Protein AF-0000000075352159 (afdb_homodimer)

Solvent-accessible surface area (backbone atoms only — not comparable to full-atom values): 17962 Å² total; per-residue (Å²): 133,64,81,69,49,33,34,35,37,66,22,60,40,92,61,41,54,64,82,78,53,58,60,31,45,45,27,33,43,96,34,29,36,33,34,31,33,61,70,73,69,39,39,33,40,31,26,63,88,80,27,49,69,45,76,55,82,77,82,84,52,80,68,45,69,73,71,72,48,63,75,58,63,42,43,23,33,36,56,22,76,90,74,71,32,43,34,37,39,40,34,32,64,89,80,25,43,26,35,39,32,32,62,81,77,64,45,74,43,80,54,70,56,64,57,86,62,84,54,92,51,63,39,71,32,65,34,17,28,35,35,81,51,21,30,36,28,24,32,43,39,80,64,92,43,53,53,35,44,40,25,36,32,54,80,81,58,44,75,44,70,50,60,51,42,84,96,143,53,90,71,52,36,32,37,38,66,22,60,41,94,61,40,56,66,89,79,54,58,62,31,46,44,27,32,44,95,35,28,36,32,33,30,33,61,70,74,69,40,40,32,40,32,25,62,88,81,25,49,69,46,74,53,81,75,82,85,51,79,68,44,70,74,69,73,50,62,77,58,62,43,41,24,32,35,55,23,76,89,75,71,30,44,34,38,40,40,33,33,64,88,80,25,42,25,34,40,32,32,62,79,78,64,45,75,44,78,54,69,54,63,58,86,61,84,53,90,51,63,39,72,34,66,34,17,29,34,34,80,52,20,32,36,29,24,32,41,40,78,62,82,46,54,55,37,42,39,25,35,31,55,79,79,60,44,75,44,71,50,60,55,45,82,96

Organism: Citrus sinensis (NCBI:txid2711)

Structure (mmCIF, N/CA/C/O backbone):
data_AF-0000000075352159-model_v1
#
loop_
_entity.id
_entity.type
_entity.pdbx_description
1 polymer 'F-box associated domain-containing protein'
#
loop_
_atom_site.group_PDB
_atom_site.id
_atom_site.type_symbol
_atom_site.label_atom_id
_atom_site.label_alt_id
_atom_site.label_comp_id
_atom_site.label_asym_id
_atom_site.label_entity_id
_atom_site.label_seq_id
_atom_site.pdbx_PDB_ins_code
_atom_site.Cartn_x
_atom_site.Cartn_y
_atom_site.Cartn_z
_atom_site.occupancy
_atom_site.B_iso_or_equiv
_atom_site.auth_seq_id
_atom_site.auth_comp_id
_atom_site.auth_asym_id
_atom_site.auth_atom_id
_atom_site.pdbx_PDB_model_num
ATOM 1 N N . MET A 1 1 ? 26.578 -10.711 -14.828 1 19.17 1 MET A N 1
ATOM 2 C CA . MET A 1 1 ? 27.281 -10.18 -13.664 1 19.17 1 MET A CA 1
ATOM 3 C C . MET A 1 1 ? 26.375 -9.266 -12.844 1 19.17 1 MET A C 1
ATOM 5 O O . MET A 1 1 ? 26.297 -9.383 -11.617 1 19.17 1 MET A O 1
ATOM 9 N N . ASP A 1 2 ? 25.969 -8.086 -13.414 1 23.84 2 ASP A N 1
ATOM 10 C CA . ASP A 1 2 ? 26.031 -6.719 -12.906 1 23.84 2 ASP A CA 1
ATOM 11 C C . ASP A 1 2 ? 24.688 -6.305 -12.281 1 23.84 2 ASP A C 1
ATOM 13 O O . ASP A 1 2 ? 24.484 -5.129 -11.969 1 23.84 2 ASP A O 1
ATOM 17 N N . SER A 1 3 ? 23.672 -6.852 -12.57 1 27.16 3 SER A N 1
ATOM 18 C CA . SER A 1 3 ? 22.312 -6.504 -12.188 1 27.16 3 SER A CA 1
ATOM 19 C C . SER A 1 3 ? 22.141 -6.477 -10.672 1 27.16 3 SER A C 1
ATOM 21 O O . SER A 1 3 ? 21.203 -5.891 -10.148 1 27.16 3 SER A O 1
ATOM 23 N N . LEU A 1 4 ? 22.984 -7.199 -9.961 1 29.89 4 LEU A N 1
ATOM 24 C CA . LEU A 1 4 ? 23.328 -7.375 -8.555 1 29.89 4 LEU A CA 1
ATOM 25 C C . LEU A 1 4 ? 23.938 -6.098 -7.98 1 29.89 4 LEU A C 1
ATOM 27 O O . LEU A 1 4 ? 23.859 -5.859 -6.773 1 29.89 4 LEU A O 1
ATOM 31 N N . ASP A 1 5 ? 24.5 -5.25 -8.844 1 30.62 5 ASP A N 1
ATOM 32 C CA . ASP A 1 5 ? 25.312 -4.098 -8.438 1 30.62 5 ASP A CA 1
ATOM 33 C C . ASP A 1 5 ? 24.422 -2.932 -8.016 1 30.62 5 ASP A C 1
ATOM 35 O O . ASP A 1 5 ? 24.734 -2.217 -7.062 1 30.62 5 ASP A O 1
ATOM 39 N N . ILE A 1 6 ? 23.312 -2.59 -8.75 1 31.62 6 ILE A N 1
ATOM 40 C CA . ILE A 1 6 ? 22.578 -1.352 -8.523 1 31.62 6 ILE A CA 1
ATOM 41 C C . ILE A 1 6 ? 21.703 -1.487 -7.277 1 31.62 6 ILE A C 1
ATOM 43 O O . ILE A 1 6 ? 21.422 -0.498 -6.598 1 31.62 6 ILE A O 1
ATOM 47 N N . ALA A 1 7 ? 20.906 -2.586 -6.93 1 37.44 7 ALA A N 1
ATOM 48 C CA . ALA A 1 7 ? 20.484 -2.803 -5.547 1 37.44 7 ALA A CA 1
ATOM 49 C C . ALA A 1 7 ? 21.578 -2.432 -4.566 1 37.44 7 ALA A C 1
ATOM 51 O O . ALA A 1 7 ? 21.312 -1.832 -3.52 1 37.44 7 ALA A O 1
ATOM 52 N N . ALA A 1 8 ? 22.703 -2.66 -5.004 1 35.41 8 ALA A N 1
ATOM 53 C CA . ALA A 1 8 ? 23.922 -2.307 -4.293 1 35.41 8 ALA A CA 1
ATOM 54 C C . ALA A 1 8 ? 24.078 -0.792 -4.18 1 35.41 8 ALA A C 1
ATOM 56 O O . ALA A 1 8 ? 24.484 -0.278 -3.133 1 35.41 8 ALA A O 1
ATOM 57 N N . GLN A 1 9 ? 23.891 -0.024 -5.262 1 37.47 9 GLN A N 1
ATOM 58 C CA . GLN A 1 9 ? 24.109 1.417 -5.273 1 37.47 9 GLN A CA 1
ATOM 59 C C . GLN A 1 9 ? 22.953 2.164 -4.633 1 37.47 9 GLN A C 1
ATOM 61 O O . GLN A 1 9 ? 23.141 3.193 -3.984 1 37.47 9 GLN A O 1
ATOM 66 N N . LEU A 1 10 ? 21.656 2.127 -5.145 1 39.53 10 LEU A N 1
ATOM 67 C CA . LEU A 1 10 ? 20.656 2.68 -4.238 1 39.53 10 LEU A CA 1
ATOM 68 C C . LEU A 1 10 ? 20.953 2.283 -2.797 1 39.53 10 LEU A C 1
ATOM 70 O O . LEU A 1 10 ? 20.719 3.064 -1.872 1 39.53 10 LEU A O 1
ATOM 74 N N . LEU A 1 11 ? 21.406 1.009 -2.58 1 36.84 11 LEU A N 1
ATOM 75 C CA . LEU A 1 11 ? 22.094 0.568 -1.365 1 36.84 11 LEU A CA 1
ATOM 76 C C . LEU A 1 11 ? 23.438 1.27 -1.207 1 36.84 11 LEU A C 1
ATOM 78 O O . LEU A 1 11 ? 23.891 1.495 -0.086 1 36.84 11 LEU A O 1
ATOM 82 N N . ASP A 1 12 ? 24.188 1.367 -2.178 1 37.69 12 ASP A N 1
ATOM 83 C CA . ASP A 1 12 ? 25.438 2.084 -1.947 1 37.69 12 ASP A CA 1
ATOM 84 C C . ASP A 1 12 ? 25.172 3.533 -1.543 1 37.69 12 ASP A C 1
ATOM 86 O O . ASP A 1 12 ? 26.094 4.234 -1.102 1 37.69 12 ASP A O 1
ATOM 90 N N . HIS A 1 13 ? 24.344 4.223 -2.178 1 38.25 13 HIS A N 1
ATOM 91 C CA . HIS A 1 13 ? 24.094 5.516 -1.549 1 38.25 13 HIS A CA 1
ATOM 92 C C . HIS A 1 13 ? 23.453 5.348 -0.174 1 38.25 13 HIS A C 1
ATOM 94 O O . HIS A 1 13 ? 22.875 4.301 0.12 1 38.25 13 HIS A O 1
ATOM 100 N N . PRO A 1 14 ? 23.125 6.598 0.675 1 33.06 14 PRO A N 1
ATOM 101 C CA . PRO A 1 14 ? 22.812 6.402 2.094 1 33.06 14 PRO A CA 1
ATOM 102 C C . PRO A 1 14 ? 21.766 5.305 2.322 1 33.06 14 PRO A C 1
ATOM 104 O O . PRO A 1 14 ? 21.219 5.195 3.42 1 33.06 14 PRO A O 1
ATOM 107 N N . LEU A 1 15 ? 21.172 4.871 1.396 1 37.31 15 LEU A N 1
ATOM 108 C CA . LEU A 1 15 ? 20.359 3.723 1.769 1 37.31 15 LEU A CA 1
ATOM 109 C C . LEU A 1 15 ? 21.219 2.562 2.242 1 37.31 15 LEU A C 1
ATOM 111 O O . LEU A 1 15 ? 20.719 1.465 2.488 1 37.31 15 LEU A O 1
ATOM 115 N N . ASP A 1 16 ? 22.469 2.311 1.735 1 36.62 16 ASP A N 1
ATOM 116 C CA . ASP A 1 16 ? 23.5 1.338 2.102 1 36.62 16 ASP A CA 1
ATOM 117 C C . ASP A 1 16 ? 23.5 1.078 3.605 1 36.62 16 ASP A C 1
ATOM 119 O O . ASP A 1 16 ? 24.453 0.524 4.145 1 36.62 16 ASP A O 1
ATOM 123 N N . SER A 1 17 ? 23.156 2.125 4.273 1 35.34 17 SER A N 1
ATOM 124 C CA . SER A 1 17 ? 23.625 1.783 5.613 1 35.34 17 SER A CA 1
ATOM 125 C C . SER A 1 17 ? 23.203 0.373 6.004 1 35.34 17 SER A C 1
ATOM 127 O O . SER A 1 17 ? 22.266 -0.181 5.43 1 35.34 17 SER A O 1
ATOM 129 N N . TYR A 1 18 ? 23.641 -0.203 7.094 1 36.69 18 TYR A N 1
ATOM 130 C CA . TYR A 1 18 ? 23.469 -1.47 7.797 1 36.69 18 TYR A CA 1
ATOM 131 C C . TYR A 1 18 ? 22.078 -2.039 7.562 1 36.69 18 TYR A C 1
ATOM 133 O O . TYR A 1 18 ? 21.109 -1.289 7.465 1 36.69 18 TYR A O 1
ATOM 141 N N . PRO A 1 19 ? 22 -3.385 6.938 1 46.53 19 PRO A N 1
ATOM 142 C CA . PRO A 1 19 ? 20.828 -4.266 6.82 1 46.53 19 PRO A CA 1
ATOM 143 C C . PRO A 1 19 ? 19.656 -3.793 7.664 1 46.53 19 PRO A C 1
ATOM 145 O O . PRO A 1 19 ? 18.531 -4.254 7.465 1 46.53 19 PRO A O 1
ATOM 148 N N . LYS A 1 20 ? 20.016 -2.869 8.547 1 45.66 20 LYS A N 1
ATOM 149 C CA . LYS A 1 20 ? 19.109 -2.641 9.672 1 45.66 20 LYS A CA 1
ATOM 150 C C . LYS A 1 20 ? 17.953 -1.748 9.273 1 45.66 20 LYS A C 1
ATOM 152 O O . LYS A 1 20 ? 16.984 -1.604 10.031 1 45.66 20 LYS A O 1
ATOM 157 N N . ASN A 1 21 ? 18.188 -0.997 8.078 1 54.62 21 ASN A N 1
ATOM 158 C CA . ASN A 1 21 ? 17.031 -0.125 7.992 1 54.62 21 ASN A CA 1
ATOM 159 C C . ASN A 1 21 ? 16.172 -0.451 6.773 1 54.62 21 ASN A C 1
ATOM 161 O O . ASN A 1 21 ? 16.484 -0.039 5.656 1 54.62 21 ASN A O 1
ATOM 165 N N . PRO A 1 22 ? 15.328 -1.199 6.758 1 62.28 22 PRO A N 1
ATOM 166 C CA . PRO A 1 22 ? 14.562 -1.794 5.664 1 62.28 22 PRO A CA 1
ATOM 167 C C . PRO A 1 22 ? 13.703 -0.77 4.918 1 62.28 22 PRO A C 1
ATOM 169 O O . PRO A 1 22 ? 13.188 0.168 5.527 1 62.28 22 PRO A O 1
ATOM 172 N N . ILE A 1 23 ? 13.875 -0.633 3.504 1 73.38 23 ILE A N 1
ATOM 173 C CA . ILE A 1 23 ? 13.023 0.145 2.613 1 73.38 23 ILE A CA 1
ATOM 174 C C . ILE A 1 23 ? 11.742 -0.634 2.316 1 73.38 23 ILE A C 1
ATOM 176 O O . ILE A 1 23 ? 11.773 -1.859 2.18 1 73.38 23 ILE A O 1
ATOM 180 N N . LYS A 1 24 ? 10.633 0.077 2.244 1 77.44 24 LYS A N 1
ATOM 181 C CA . LYS A 1 24 ? 9.359 -0.528 1.874 1 77.44 24 LYS A CA 1
ATOM 182 C C . LYS A 1 24 ? 8.609 0.335 0.86 1 77.44 24 LYS A C 1
ATOM 184 O O . LYS A 1 24 ? 8.844 1.543 0.777 1 77.44 24 LYS A O 1
ATOM 189 N N . VAL A 1 25 ? 7.914 -0.253 0.043 1 83.44 25 VAL A N 1
ATOM 190 C CA . VAL A 1 25 ? 6.988 0.48 -0.817 1 83.44 25 VAL A CA 1
ATOM 191 C C . VAL A 1 25 ? 5.793 0.961 -0 1 83.44 25 VAL A C 1
ATOM 193 O O . VAL A 1 25 ? 5.168 0.177 0.72 1 83.44 25 VAL A O 1
ATOM 196 N N . ILE A 1 26 ? 5.504 2.244 -0.134 1 86 26 ILE A N 1
ATOM 197 C CA . ILE A 1 26 ? 4.43 2.771 0.703 1 86 26 ILE A CA 1
ATOM 198 C C . ILE A 1 26 ? 3.277 3.244 -0.177 1 86 26 ILE A C 1
ATOM 200 O O . ILE A 1 26 ? 2.232 3.658 0.33 1 86 26 ILE A O 1
ATOM 204 N N . GLY A 1 27 ? 3.455 3.148 -1.479 1 87.38 27 GLY A N 1
ATOM 205 C CA . GLY A 1 27 ? 2.375 3.523 -2.379 1 87.38 27 GLY A CA 1
ATOM 206 C C . GLY A 1 27 ? 2.816 3.633 -3.826 1 87.38 27 GLY A C 1
ATOM 207 O O . GLY A 1 27 ? 4 3.48 -4.133 1 87.38 27 GLY A O 1
ATOM 208 N N . SER A 1 28 ? 1.829 3.781 -4.645 1 89.31 28 SER A N 1
ATOM 209 C CA . SER A 1 28 ? 2.051 4.004 -6.07 1 89.31 28 SER A CA 1
ATOM 210 C C . SER A 1 28 ? 0.925 4.828 -6.68 1 89.31 28 SER A C 1
ATOM 212 O O . SER A 1 28 ? -0.194 4.844 -6.164 1 89.31 28 SER A O 1
ATOM 214 N N . CYS A 1 29 ? 1.351 5.527 -7.703 1 91.06 29 CYS A N 1
ATOM 215 C CA . CYS A 1 29 ? 0.372 6.34 -8.422 1 91.06 29 CYS A CA 1
ATOM 216 C C . CYS A 1 29 ? 0.866 6.684 -9.82 1 91.06 29 CYS A C 1
ATOM 218 O O . CYS A 1 29 ? 1.955 7.238 -9.977 1 91.06 29 CYS A O 1
ATOM 220 N N . ASN A 1 30 ? 0.074 6.305 -10.812 1 88 30 ASN A N 1
ATOM 221 C CA . ASN A 1 30 ? 0.315 6.688 -12.195 1 88 30 ASN A CA 1
ATOM 222 C C . ASN A 1 30 ? 1.741 6.359 -12.633 1 88 30 ASN A C 1
ATOM 224 O O . ASN A 1 30 ? 2.426 7.203 -13.219 1 88 30 ASN A O 1
ATOM 228 N N . GLY A 1 31 ? 2.176 5.234 -12.258 1 86.75 31 GLY A N 1
ATOM 229 C CA . GLY A 1 31 ? 3.457 4.762 -12.758 1 86.75 31 GLY A CA 1
ATOM 230 C C . GLY A 1 31 ? 4.609 5.043 -11.812 1 86.75 31 GLY A C 1
ATOM 231 O O . GLY A 1 31 ? 5.727 4.566 -12.023 1 86.75 31 GLY A O 1
ATOM 232 N N . LEU A 1 32 ? 4.422 5.824 -10.805 1 90.75 32 LEU A N 1
ATOM 233 C CA . LEU A 1 32 ? 5.453 6.16 -9.828 1 90.75 32 LEU A CA 1
ATOM 234 C C . LEU A 1 32 ? 5.32 5.297 -8.578 1 90.75 32 LEU A C 1
ATOM 236 O O . LEU A 1 32 ? 4.207 5.004 -8.141 1 90.75 32 LEU A O 1
ATOM 240 N N . LEU A 1 33 ? 6.461 4.93 -8.055 1 90.19 33 LEU A N 1
ATOM 241 C CA . LEU A 1 33 ? 6.527 4.23 -6.777 1 90.19 33 LEU A CA 1
ATOM 242 C C . LEU A 1 33 ? 7.035 5.152 -5.676 1 90.19 33 LEU A C 1
ATOM 244 O O . LEU A 1 33 ? 7.969 5.93 -5.895 1 90.19 33 LEU A O 1
ATOM 248 N N . ALA A 1 34 ? 6.34 5.102 -4.633 1 92.06 34 ALA A N 1
ATOM 249 C CA . ALA A 1 34 ? 6.844 5.785 -3.443 1 92.06 34 ALA A CA 1
ATOM 250 C C . ALA A 1 34 ? 7.512 4.801 -2.486 1 92.06 34 ALA A C 1
ATOM 252 O O . ALA A 1 34 ? 6.887 3.832 -2.047 1 92.06 34 ALA A O 1
ATOM 253 N N . LEU A 1 35 ? 8.758 5.059 -2.109 1 86.38 35 LEU A N 1
ATOM 254 C CA . LEU A 1 35 ? 9.547 4.215 -1.217 1 86.38 35 LEU A CA 1
ATOM 255 C C . LEU A 1 35 ? 9.922 4.969 0.057 1 86.38 35 LEU A C 1
ATOM 257 O O . LEU A 1 35 ? 10.156 6.18 0.021 1 86.38 35 LEU A O 1
ATOM 261 N N . GLN A 1 36 ? 9.859 4.234 1.088 1 85 36 GLN A N 1
ATOM 262 C CA . GLN A 1 36 ? 10.234 4.852 2.357 1 85 36 GLN A CA 1
ATOM 263 C C . GLN A 1 36 ? 11.352 4.07 3.041 1 85 36 GLN A C 1
ATOM 265 O O . GLN A 1 36 ? 11.297 2.842 3.127 1 85 36 GLN A O 1
ATOM 270 N N . ARG A 1 37 ? 12.32 4.82 3.473 1 77.5 37 ARG A N 1
ATOM 271 C CA . ARG A 1 37 ? 13.273 4.285 4.434 1 77.5 37 ARG A CA 1
ATOM 272 C C . ARG A 1 37 ? 12.789 4.5 5.863 1 77.5 37 ARG A C 1
ATOM 274 O O . ARG A 1 37 ? 12.727 5.637 6.34 1 77.5 37 ARG A O 1
ATOM 281 N N . HIS A 1 38 ? 12.406 3.443 6.461 1 70.5 38 HIS A N 1
ATOM 282 C CA . HIS A 1 38 ? 11.617 3.457 7.684 1 70.5 38 HIS A CA 1
ATOM 283 C C . HIS A 1 38 ? 12.312 4.262 8.781 1 70.5 38 HIS A C 1
ATOM 285 O O . HIS A 1 38 ? 11.695 5.125 9.406 1 70.5 38 HIS A O 1
ATOM 291 N N . TRP A 1 39 ? 13.578 4.094 9.055 1 65.69 39 TRP A N 1
ATOM 292 C CA . TRP A 1 39 ? 14.219 4.664 10.234 1 65.69 39 TRP A CA 1
ATOM 293 C C . TRP A 1 39 ? 14.453 6.164 10.055 1 65.69 39 TRP A C 1
ATOM 295 O O . TRP A 1 39 ? 14.5 6.906 11.039 1 65.69 39 TRP A O 1
ATOM 305 N N . ARG A 1 40 ? 14.484 6.664 8.844 1 68.81 40 ARG A N 1
ATOM 306 C CA . ARG A 1 40 ? 14.773 8.078 8.625 1 68.81 40 ARG A CA 1
ATOM 307 C C . ARG A 1 40 ? 13.547 8.812 8.086 1 68.81 40 ARG A C 1
ATOM 309 O O . ARG A 1 40 ? 13.578 10.023 7.887 1 68.81 40 ARG A O 1
ATOM 316 N N . ASN A 1 41 ? 12.445 8.062 7.895 1 79.38 41 ASN A N 1
ATOM 317 C CA . ASN A 1 41 ? 11.25 8.617 7.27 1 79.38 41 ASN A CA 1
ATOM 318 C C . ASN A 1 41 ? 11.586 9.352 5.973 1 79.38 41 ASN A C 1
ATOM 320 O O . ASN A 1 41 ? 11.016 10.406 5.688 1 79.38 41 ASN A O 1
ATOM 324 N N . GLU A 1 42 ? 12.633 8.859 5.352 1 83.56 42 GLU A N 1
ATOM 325 C CA . GLU A 1 42 ? 12.969 9.352 4.02 1 83.56 42 GLU A CA 1
ATOM 326 C C . GLU A 1 42 ? 12.102 8.688 2.951 1 83.56 42 GLU A C 1
ATOM 328 O O . GLU A 1 42 ? 11.906 7.469 2.973 1 83.56 42 GLU A O 1
ATOM 333 N N . VAL A 1 43 ? 11.617 9.586 2.096 1 89.62 43 VAL A N 1
ATOM 334 C CA . VAL A 1 43 ? 10.742 9.055 1.05 1 89.62 43 VAL A CA 1
ATOM 335 C C . VAL A 1 43 ? 11.344 9.352 -0.322 1 89.62 43 VAL A C 1
ATOM 337 O O . VAL A 1 43 ? 11.836 10.461 -0.564 1 89.62 43 VAL A O 1
ATOM 340 N N . TYR A 1 44 ? 11.289 8.359 -1.187 1 88.56 44 TYR A N 1
ATOM 341 C CA . TYR A 1 44 ? 11.719 8.445 -2.576 1 88.56 44 TYR A CA 1
ATOM 342 C C . TYR A 1 44 ? 10.555 8.164 -3.525 1 88.56 44 TYR A C 1
ATOM 344 O O . TYR A 1 44 ? 9.742 7.273 -3.277 1 88.56 44 TYR A O 1
ATOM 352 N N . LEU A 1 45 ? 10.578 8.953 -4.551 1 91.12 45 LEU A N 1
ATOM 353 C CA . LEU A 1 45 ? 9.734 8.594 -5.684 1 91.12 45 LEU A CA 1
ATOM 354 C C . LEU A 1 45 ? 10.555 7.953 -6.797 1 91.12 45 LEU A C 1
ATOM 356 O O . LEU A 1 45 ? 11.664 8.406 -7.094 1 91.12 45 LEU A O 1
ATOM 360 N N . LEU A 1 46 ? 10.016 6.879 -7.281 1 87.44 46 LEU A N 1
ATOM 361 C CA . LEU A 1 46 ? 10.719 6.137 -8.32 1 87.44 46 LEU A CA 1
ATOM 362 C C . LEU A 1 46 ? 9.781 5.812 -9.484 1 87.44 46 LEU A C 1
ATOM 364 O O . LEU A 1 46 ? 8.664 5.352 -9.273 1 87.44 46 LEU A O 1
ATOM 368 N N . ASN A 1 47 ? 10.18 6.129 -10.602 1 85.75 47 ASN A N 1
ATOM 369 C CA . ASN A 1 47 ? 9.555 5.613 -11.812 1 85.75 47 ASN A CA 1
ATOM 370 C C . ASN A 1 47 ? 10.297 4.387 -12.344 1 85.75 47 ASN A C 1
ATOM 372 O O . ASN A 1 47 ? 11.359 4.516 -12.961 1 85.75 47 ASN A O 1
ATOM 376 N N . PRO A 1 48 ? 9.711 3.305 -12.133 1 80.88 48 PRO A N 1
ATOM 377 C CA . PRO A 1 48 ? 10.43 2.08 -12.492 1 80.88 48 PRO A CA 1
ATOM 378 C C . PRO A 1 48 ? 10.641 1.946 -14 1 80.88 48 PRO A C 1
ATOM 380 O O . PRO A 1 48 ? 11.594 1.287 -14.438 1 80.88 48 PRO A O 1
ATOM 383 N N . SER A 1 49 ? 9.773 2.543 -14.789 1 76.75 49 SER A N 1
ATOM 384 C CA . SER A 1 49 ? 9.883 2.447 -16.234 1 76.75 49 SER A CA 1
ATOM 385 C C . SER A 1 49 ? 11 3.342 -16.766 1 76.75 49 SER A C 1
ATOM 387 O O . SER A 1 49 ? 11.727 2.959 -17.688 1 76.75 49 SER A O 1
ATOM 389 N N . THR A 1 50 ? 11.211 4.562 -16.266 1 77.81 50 THR A N 1
ATOM 390 C CA . THR A 1 50 ? 12.211 5.516 -16.734 1 77.81 50 THR A CA 1
ATOM 391 C C . THR A 1 50 ? 13.445 5.484 -15.828 1 77.81 50 THR A C 1
ATOM 393 O O . THR A 1 50 ? 14.484 6.043 -16.188 1 77.81 50 THR A O 1
ATOM 396 N N . LYS A 1 51 ? 13.328 4.949 -14.727 1 76.75 51 LYS A N 1
ATOM 397 C CA . LYS A 1 51 ? 14.383 4.805 -13.734 1 76.75 51 LYS A CA 1
ATOM 398 C C . LYS A 1 51 ? 14.711 6.145 -13.078 1 76.75 51 LYS A C 1
ATOM 400 O O . LYS A 1 51 ? 15.75 6.293 -12.438 1 76.75 51 LYS A O 1
ATOM 405 N N . LYS A 1 52 ? 13.953 7.109 -13.297 1 83.12 52 LYS A N 1
ATOM 406 C CA . LYS A 1 52 ? 14.125 8.383 -12.602 1 83.12 52 LYS A CA 1
ATOM 407 C C . LYS A 1 52 ? 13.617 8.305 -11.164 1 83.12 52 LYS A C 1
ATOM 409 O O . LYS A 1 52 ? 12.641 7.609 -10.883 1 83.12 52 LYS A O 1
ATOM 414 N N . HIS A 1 53 ? 14.391 8.984 -10.305 1 84.56 53 HIS A N 1
ATOM 415 C CA . HIS A 1 53 ? 13.977 8.977 -8.906 1 84.56 53 HIS A CA 1
ATOM 416 C C . HIS A 1 53 ? 14.219 10.336 -8.25 1 84.56 53 HIS A C 1
ATOM 418 O O . HIS A 1 53 ? 14.969 11.156 -8.773 1 84.56 53 HIS A O 1
ATOM 424 N N . GLN A 1 54 ? 13.539 10.586 -7.258 1 88.88 54 GLN A N 1
ATOM 425 C CA . GLN A 1 54 ? 13.633 11.836 -6.516 1 88.88 54 GLN A CA 1
ATOM 426 C C . GLN A 1 54 ? 13.477 11.602 -5.016 1 88.88 54 GLN A C 1
ATOM 428 O O . GLN A 1 54 ? 12.539 10.93 -4.582 1 88.88 54 GLN A O 1
ATOM 433 N N . LEU A 1 55 ? 14.469 12.125 -4.301 1 89.88 55 LEU A N 1
ATOM 434 C CA . LEU A 1 55 ? 14.352 12.141 -2.848 1 89.88 55 LEU A CA 1
ATOM 435 C C . LEU A 1 55 ? 13.562 13.359 -2.381 1 89.88 55 LEU A C 1
ATOM 437 O O . LEU A 1 55 ? 13.82 14.484 -2.83 1 89.88 55 LEU A O 1
ATOM 441 N N . LEU A 1 56 ? 12.531 13.086 -1.585 1 93 56 LEU A N 1
ATOM 442 C CA . LEU A 1 56 ? 11.766 14.203 -1.051 1 93 56 LEU A CA 1
ATOM 443 C C . LEU A 1 56 ? 12.523 14.906 0.07 1 93 56 LEU A C 1
ATOM 445 O O . LEU A 1 56 ? 13.305 14.266 0.788 1 93 56 LEU A O 1
ATOM 449 N N . PRO A 1 57 ? 12.289 16.25 0.149 1 92.75 57 PRO A N 1
ATOM 450 C CA . PRO A 1 57 ? 12.883 16.922 1.301 1 92.75 57 PRO A CA 1
ATOM 451 C C . PRO A 1 57 ? 12.422 16.344 2.635 1 92.75 57 PRO A C 1
ATOM 453 O O . PRO A 1 57 ? 11.312 15.82 2.732 1 92.75 57 PRO A O 1
ATOM 456 N N . ASN A 1 58 ? 13.25 16.328 3.574 1 85.62 58 ASN A N 1
ATOM 457 C CA . ASN A 1 58 ? 12.883 15.805 4.887 1 85.62 58 ASN A CA 1
ATOM 458 C C . ASN A 1 58 ? 12.305 16.891 5.781 1 85.62 58 ASN A C 1
ATOM 460 O O . ASN A 1 58 ? 12.664 18.062 5.648 1 85.62 58 ASN A O 1
ATOM 464 N N . ILE A 1 59 ? 11.328 16.484 6.559 1 84 59 ILE A N 1
ATOM 465 C CA . ILE A 1 59 ? 10.828 17.359 7.605 1 84 59 ILE A CA 1
ATOM 466 C C . ILE A 1 59 ? 11.633 17.156 8.883 1 84 59 ILE A C 1
ATOM 468 O O . ILE A 1 59 ? 11.789 16.031 9.352 1 84 59 ILE A O 1
ATOM 472 N N . VAL A 1 60 ? 12.227 18.094 9.383 1 74.75 60 VAL A N 1
ATOM 473 C CA . VAL A 1 60 ? 13.016 18 10.609 1 74.75 60 VAL A CA 1
ATOM 474 C C . VAL A 1 60 ? 12.141 18.344 11.812 1 74.75 60 VAL A C 1
ATOM 476 O O . VAL A 1 60 ? 11.539 19.422 11.859 1 74.75 60 VAL A O 1
ATOM 479 N N . PHE A 1 61 ? 11.883 17.219 12.5 1 74.19 61 PHE A N 1
ATOM 480 C CA . PHE A 1 61 ? 11.172 17.469 13.742 1 74.19 61 PHE A CA 1
ATOM 481 C C . PHE A 1 61 ? 12.148 17.688 14.898 1 74.19 61 PHE A C 1
ATOM 483 O O . PHE A 1 61 ? 13.234 17.109 14.914 1 74.19 61 PHE A O 1
ATOM 490 N N . ASP A 1 62 ? 12.008 18.641 15.688 1 60.62 62 ASP A N 1
ATOM 491 C CA . ASP A 1 62 ? 12.859 18.906 16.844 1 60.62 62 ASP A CA 1
ATOM 492 C C . ASP A 1 62 ? 13.133 17.609 17.625 1 60.62 62 ASP A C 1
ATOM 494 O O . ASP A 1 62 ? 14.242 17.406 18.125 1 60.62 62 ASP A O 1
ATOM 498 N N . SER A 1 63 ? 12.117 16.828 17.906 1 54.09 63 SER A N 1
ATOM 499 C CA . SER A 1 63 ? 12.266 15.617 18.719 1 54.09 63 SER A CA 1
ATOM 500 C C . SER A 1 63 ? 13.07 14.547 17.984 1 54.09 63 SER A C 1
ATOM 502 O O . SER A 1 63 ? 13.672 13.68 18.609 1 54.09 63 SER A O 1
ATOM 504 N N . GLU A 1 64 ? 12.906 14.297 16.75 1 55.12 64 GLU A N 1
ATOM 505 C CA . GLU A 1 64 ? 13.617 13.266 16.016 1 55.12 64 GLU A CA 1
ATOM 506 C C . GLU A 1 64 ? 15.133 13.445 16.125 1 55.12 64 GLU A C 1
ATOM 508 O O . GLU A 1 64 ? 15.883 12.477 16.078 1 55.12 64 GLU A O 1
ATOM 513 N N . SER A 1 65 ? 15.602 14.664 16.297 1 50.75 65 SER A N 1
ATOM 514 C CA . SER A 1 65 ? 17.031 14.984 16.359 1 50.75 65 SER A CA 1
ATOM 515 C C . SER A 1 65 ? 17.688 14.344 17.578 1 50.75 65 SER A C 1
ATOM 517 O O . SER A 1 65 ? 18.812 13.859 17.484 1 50.75 65 SER A O 1
ATOM 519 N N . HIS A 1 66 ? 17 14.43 18.703 1 48.34 66 HIS A N 1
ATOM 520 C CA . HIS A 1 66 ? 17.828 14.18 19.875 1 48.34 66 HIS A CA 1
ATOM 521 C C . HIS A 1 66 ? 17.906 12.688 20.188 1 48.34 66 HIS A C 1
ATOM 523 O O . HIS A 1 66 ? 18.938 12.203 20.641 1 48.34 66 HIS A O 1
ATOM 529 N N . TYR A 1 67 ? 16.766 12 20.203 1 49.56 67 TYR A N 1
ATOM 530 C CA . TYR A 1 67 ? 16.844 10.68 20.828 1 49.56 67 TYR A CA 1
ATOM 531 C C . TYR A 1 67 ? 16.734 9.586 19.766 1 49.56 67 TYR A C 1
ATOM 533 O O . TYR A 1 67 ? 16.703 8.398 20.094 1 49.56 67 TYR A O 1
ATOM 541 N N . ASN A 1 68 ? 16.953 9.781 18.5 1 53.78 68 ASN A N 1
ATOM 542 C CA . ASN A 1 68 ? 17 8.758 17.469 1 53.78 68 ASN A CA 1
ATOM 543 C C . ASN A 1 68 ? 15.695 7.969 17.391 1 53.78 68 ASN A C 1
ATOM 545 O O . ASN A 1 68 ? 15.703 6.762 17.141 1 53.78 68 ASN A O 1
ATOM 549 N N . ILE A 1 69 ? 14.609 8.383 18.109 1 58.09 69 ILE A N 1
ATOM 550 C CA . ILE A 1 69 ? 13.383 7.598 18 1 58.09 69 ILE A CA 1
ATOM 551 C C . ILE A 1 69 ? 12.617 7.996 16.75 1 58.09 69 ILE A C 1
ATOM 553 O O . ILE A 1 69 ? 12.312 9.172 16.547 1 58.09 69 ILE A O 1
ATOM 557 N N . PRO A 1 70 ? 12.445 7.047 15.961 1 63.75 70 PRO A N 1
ATOM 558 C CA . PRO A 1 70 ? 11.719 7.379 14.734 1 63.75 70 PRO A CA 1
ATOM 559 C C . PRO A 1 70 ? 10.289 7.84 15 1 63.75 70 PRO A C 1
ATOM 561 O O . PRO A 1 70 ? 9.617 7.297 15.883 1 63.75 70 PRO A O 1
ATOM 564 N N . VAL A 1 71 ? 9.938 9 14.5 1 74.5 71 VAL A N 1
ATOM 565 C CA . VAL A 1 71 ? 8.57 9.5 14.539 1 74.5 71 VAL A CA 1
ATOM 566 C C . VAL A 1 71 ? 7.66 8.594 13.711 1 74.5 71 VAL A C 1
ATOM 568 O O . VAL A 1 71 ? 7.895 8.391 12.523 1 74.5 71 VAL A O 1
ATOM 571 N N . ILE A 1 72 ? 6.699 8.016 14.391 1 80.81 72 ILE A N 1
ATOM 572 C CA . ILE A 1 72 ? 5.75 7.156 13.695 1 80.81 72 ILE A CA 1
ATOM 573 C C . ILE A 1 72 ? 4.867 8 12.781 1 80.81 72 ILE A C 1
ATOM 575 O O . ILE A 1 72 ? 4.168 8.906 13.25 1 80.81 72 ILE A O 1
ATOM 579 N N . SER A 1 73 ? 5.004 7.734 11.523 1 87.94 73 SER A N 1
ATOM 580 C CA . SER A 1 73 ? 4.234 8.469 10.523 1 87.94 73 SER A CA 1
ATOM 581 C C . SER A 1 73 ? 3.543 7.523 9.555 1 87.94 73 SER A C 1
ATOM 583 O O . SER A 1 73 ? 4.031 6.422 9.297 1 87.94 73 SER A O 1
ATOM 585 N N . GLN A 1 74 ? 2.389 7.949 9.148 1 90.06 74 GLN A N 1
ATOM 586 C CA . GLN A 1 74 ? 1.705 7.297 8.039 1 90.06 74 GLN A CA 1
ATOM 587 C C . GLN A 1 74 ? 1.798 8.141 6.766 1 90.06 74 GLN A C 1
ATOM 589 O O . GLN A 1 74 ? 1.701 9.367 6.816 1 90.06 74 GLN A O 1
ATOM 594 N N . PHE A 1 75 ? 1.995 7.41 5.68 1 93.25 75 PHE A N 1
ATOM 595 C CA . PHE A 1 75 ? 2.16 8.102 4.41 1 93.25 75 PHE A CA 1
ATOM 596 C C . PHE A 1 75 ? 1.08 7.684 3.42 1 93.25 75 PHE A C 1
ATOM 598 O O . PHE A 1 75 ? 0.525 6.586 3.527 1 93.25 75 PHE A O 1
ATOM 605 N N . GLY A 1 76 ? 0.802 8.547 2.531 1 95 76 GLY A N 1
ATOM 606 C CA . GLY A 1 76 ? -0.004 8.281 1.35 1 95 76 GLY A CA 1
ATOM 607 C C . GLY A 1 76 ? 0.447 9.062 0.131 1 95 76 GLY A C 1
ATOM 608 O O . GLY A 1 76 ? 0.83 10.234 0.242 1 95 76 GLY A O 1
ATOM 609 N N . PHE A 1 77 ? 0.463 8.453 -0.96 1 96.19 77 PHE A N 1
ATOM 610 C CA . PHE A 1 77 ? 0.922 9.031 -2.217 1 96.19 77 PHE A CA 1
ATOM 611 C C . PHE A 1 77 ? -0.184 9 -3.264 1 96.19 77 PHE A C 1
ATOM 613 O O . PHE A 1 77 ? -0.854 7.977 -3.438 1 96.19 77 PHE A O 1
ATOM 620 N N . GLY A 1 78 ? -0.419 10.172 -3.838 1 96.44 78 GLY A N 1
ATOM 621 C CA . GLY A 1 78 ? -1.478 10.234 -4.832 1 96.44 78 GLY A CA 1
ATOM 622 C C . GLY A 1 78 ? -1.326 11.398 -5.793 1 96.44 78 GLY A C 1
ATOM 623 O O . GLY A 1 78 ? -0.273 12.039 -5.836 1 96.44 78 GLY A O 1
ATOM 624 N N . TYR A 1 79 ? -2.309 11.523 -6.594 1 96.62 79 TYR A N 1
ATOM 625 C CA . TYR A 1 79 ? -2.309 12.516 -7.664 1 96.62 79 TYR A CA 1
ATOM 626 C C . TYR A 1 79 ? -3.514 13.445 -7.551 1 96.62 79 TYR A C 1
ATOM 628 O O . TYR A 1 79 ? -4.652 12.977 -7.445 1 96.62 79 TYR A O 1
ATOM 636 N N . ASP A 1 80 ? -3.207 14.695 -7.48 1 97.06 80 ASP A N 1
ATOM 637 C CA . ASP A 1 80 ? -4.242 15.727 -7.504 1 97.06 80 ASP A CA 1
ATOM 638 C C . ASP A 1 80 ? -4.492 16.219 -8.93 1 97.06 80 ASP A C 1
ATOM 640 O O . ASP A 1 80 ? -3.744 17.062 -9.438 1 97.06 80 ASP A O 1
ATOM 644 N N . ALA A 1 81 ? -5.582 15.773 -9.484 1 94.69 81 ALA A N 1
ATOM 645 C CA . ALA A 1 81 ? -5.895 16.094 -10.883 1 94.69 81 ALA A CA 1
ATOM 646 C C . ALA A 1 81 ? -6.227 17.562 -11.047 1 94.69 81 ALA A C 1
ATOM 648 O O . ALA A 1 81 ? -6.016 18.141 -12.125 1 94.69 81 ALA A O 1
ATOM 649 N N . SER A 1 82 ? -6.727 18.156 -10 1 95.75 82 SER A N 1
ATOM 650 C CA . SER A 1 82 ? -7.129 19.562 -10.102 1 95.75 82 SER A CA 1
ATOM 651 C C . SER A 1 82 ? -5.926 20.469 -10.32 1 95.75 82 SER A C 1
ATOM 653 O O . SER A 1 82 ? -6.031 21.5 -10.992 1 95.75 82 SER A O 1
ATOM 655 N N . THR A 1 83 ? -4.809 20.172 -9.836 1 95.56 83 THR A N 1
ATOM 656 C CA . THR A 1 83 ? -3.611 20.984 -9.984 1 95.56 83 THR A CA 1
ATOM 657 C C . THR A 1 83 ? -2.561 20.266 -10.82 1 95.56 83 THR A C 1
ATOM 659 O O . THR A 1 83 ? -1.465 20.781 -11.031 1 95.56 83 THR A O 1
ATOM 662 N N . ASP A 1 84 ? -2.93 19.047 -11.273 1 96.31 84 ASP A N 1
ATOM 663 C CA . ASP A 1 84 ? -1.978 18.219 -12.008 1 96.31 84 ASP A CA 1
ATOM 664 C C . ASP A 1 84 ? -0.677 18.047 -11.227 1 96.31 84 ASP A C 1
ATOM 666 O O . ASP A 1 84 ? 0.409 18.281 -11.758 1 96.31 84 ASP A O 1
ATOM 670 N N . ASP A 1 85 ? -0.774 17.625 -10.039 1 97.44 85 ASP A N 1
ATOM 671 C CA . ASP A 1 85 ? 0.35 17.516 -9.109 1 97.44 85 ASP A CA 1
ATOM 672 C C . ASP A 1 85 ? 0.314 16.203 -8.352 1 97.44 85 ASP A C 1
ATOM 674 O O . ASP A 1 85 ? -0.76 15.711 -7.992 1 97.44 85 ASP A O 1
ATOM 678 N N . TYR A 1 86 ? 1.496 15.633 -8.234 1 97.12 86 TYR A N 1
ATOM 679 C CA . TYR A 1 86 ? 1.619 14.516 -7.305 1 97.12 86 TYR A CA 1
ATOM 680 C C . TYR A 1 86 ? 1.839 15.008 -5.879 1 97.12 86 TYR A C 1
ATOM 682 O O . TYR A 1 86 ? 2.637 15.914 -5.648 1 97.12 86 TYR A O 1
ATOM 690 N N . LYS A 1 87 ? 1.112 14.352 -5.004 1 97.5 87 LYS A N 1
ATOM 691 C CA . LYS A 1 87 ? 1.183 14.797 -3.615 1 97.5 87 LYS A CA 1
ATOM 692 C C . LYS A 1 87 ? 1.438 13.625 -2.676 1 97.5 87 LYS A C 1
ATOM 694 O O . LYS A 1 87 ? 0.976 12.508 -2.926 1 97.5 87 LYS A O 1
ATOM 699 N N . MET A 1 88 ? 2.223 13.867 -1.713 1 96.88 88 MET A N 1
ATOM 700 C CA . MET A 1 88 ? 2.447 12.953 -0.597 1 96.88 88 MET A CA 1
ATOM 701 C C . MET A 1 88 ? 1.904 13.539 0.703 1 96.88 88 MET A C 1
ATOM 703 O O . MET A 1 88 ? 2.115 14.719 0.993 1 96.88 88 MET A O 1
ATOM 707 N N . VAL A 1 89 ? 1.131 12.703 1.418 1 96.62 89 VAL A N 1
ATOM 708 C CA . VAL A 1 89 ? 0.619 13.117 2.721 1 96.62 89 VAL A CA 1
ATOM 709 C C . VAL A 1 89 ? 1.368 12.375 3.826 1 96.62 89 VAL A C 1
ATOM 711 O O . VAL A 1 89 ? 1.571 11.156 3.742 1 96.62 89 VAL A O 1
ATOM 714 N N . ARG A 1 90 ? 1.845 13.07 4.766 1 94.38 90 ARG A N 1
ATOM 715 C CA . ARG A 1 90 ? 2.48 12.523 5.961 1 94.38 90 ARG A CA 1
ATOM 716 C C . ARG A 1 90 ? 1.7 12.898 7.219 1 94.38 90 ARG A C 1
ATOM 718 O O . ARG A 1 90 ? 1.448 14.078 7.469 1 94.38 90 ARG A O 1
ATOM 725 N N . ILE A 1 91 ? 1.297 11.852 7.91 1 92.5 91 ILE A N 1
ATOM 726 C CA . ILE A 1 91 ? 0.58 12.055 9.164 1 92.5 91 ILE A CA 1
ATOM 727 C C . ILE A 1 91 ? 1.461 11.625 10.336 1 92.5 91 ILE A C 1
ATOM 729 O O . ILE A 1 91 ? 1.803 10.453 10.469 1 92.5 91 ILE A O 1
ATOM 733 N N . VAL A 1 92 ? 1.8 12.539 11.172 1 88.56 92 VAL A N 1
ATOM 734 C CA . VAL A 1 92 ? 2.537 12.219 12.391 1 88.56 92 VAL A CA 1
ATOM 735 C C . VAL A 1 92 ? 1.569 11.734 13.461 1 88.56 92 VAL A C 1
ATOM 737 O O . VAL A 1 92 ? 0.762 12.508 13.977 1 88.56 92 VAL A O 1
ATOM 740 N N . MET A 1 93 ? 1.718 10.516 13.852 1 85.5 93 MET A N 1
ATOM 741 C CA . MET A 1 93 ? 0.677 9.867 14.633 1 85.5 93 MET A CA 1
ATOM 742 C C . MET A 1 93 ? 0.69 10.367 16.078 1 85.5 93 MET A C 1
ATOM 744 O O . MET A 1 93 ? -0.356 10.438 16.719 1 85.5 93 MET A O 1
ATOM 748 N N . SER A 1 94 ? 1.818 10.625 16.578 1 82.12 94 SER A N 1
ATOM 749 C CA . SER A 1 94 ? 1.911 11.062 17.969 1 82.12 94 SER A CA 1
ATOM 750 C C . SER A 1 94 ? 1.309 12.453 18.156 1 82.12 94 SER A C 1
ATOM 752 O O . SER A 1 94 ? 0.63 12.711 19.156 1 82.12 94 SER A O 1
ATOM 754 N N . THR A 1 95 ? 1.466 13.359 17.266 1 83.25 95 THR A N 1
ATOM 755 C CA . THR A 1 95 ? 1.018 14.742 17.391 1 83.25 95 THR A CA 1
ATOM 756 C C . THR A 1 95 ? -0.177 15.008 16.469 1 83.25 95 THR A C 1
ATOM 758 O O . THR A 1 95 ? -0.804 16.062 16.562 1 83.25 95 THR A O 1
ATOM 761 N N . LYS A 1 96 ? -0.456 14.148 15.523 1 87.19 96 LYS A N 1
ATOM 762 C CA . LYS A 1 96 ? -1.571 14.227 14.586 1 87.19 96 LYS A CA 1
ATOM 763 C C . LYS A 1 96 ? -1.342 15.32 13.547 1 87.19 96 LYS A C 1
ATOM 765 O O . LYS A 1 96 ? -2.281 15.75 12.875 1 87.19 96 LYS A O 1
ATOM 770 N N . GLN A 1 97 ? -0.153 15.805 13.523 1 90.81 97 GLN A N 1
ATOM 771 C CA . GLN A 1 97 ? 0.19 16.797 12.5 1 90.81 97 GLN A CA 1
ATOM 772 C C . GLN A 1 97 ? 0.159 16.172 11.109 1 90.81 97 GLN A C 1
ATOM 774 O O . GLN A 1 97 ? 0.567 15.023 10.922 1 90.81 97 GLN A O 1
ATOM 779 N N . VAL A 1 98 ? -0.292 16.969 10.18 1 94.31 98 VAL A N 1
ATOM 780 C CA . VAL A 1 98 ? -0.401 16.5 8.805 1 94.31 98 VAL A CA 1
ATOM 781 C C . VAL A 1 98 ? 0.396 17.422 7.875 1 94.31 98 VAL A C 1
ATOM 783 O O . VAL A 1 98 ? 0.29 18.641 7.957 1 94.31 98 VAL A O 1
ATOM 786 N N . PHE A 1 99 ? 1.188 16.844 7.066 1 96.31 99 PHE A N 1
ATOM 787 C CA . PHE A 1 99 ? 1.979 17.562 6.066 1 96.31 99 PHE A CA 1
ATOM 788 C C . PHE A 1 99 ? 1.67 17.031 4.668 1 96.31 99 PHE A C 1
ATOM 790 O O . PHE A 1 99 ? 1.48 15.836 4.473 1 96.31 99 PHE A O 1
ATOM 797 N N . VAL A 1 100 ? 1.638 17.969 3.756 1 97.69 100 VAL A N 1
ATOM 798 C CA . VAL A 1 100 ? 1.428 17.609 2.359 1 97.69 100 VAL A CA 1
ATOM 799 C C . VAL A 1 100 ? 2.623 18.062 1.522 1 97.69 100 VAL A C 1
ATOM 801 O O . VAL A 1 100 ? 3.012 19.219 1.565 1 97.69 100 VAL A O 1
ATOM 804 N N . TYR A 1 101 ? 3.227 17.172 0.88 1 97.56 101 TYR A N 1
ATOM 805 C CA . TYR A 1 101 ? 4.281 17.453 -0.089 1 97.56 101 TYR A CA 1
ATOM 806 C C . TYR A 1 101 ? 3.707 17.594 -1.493 1 97.56 101 TYR A C 1
ATOM 808 O O . TYR A 1 101 ? 2.836 16.828 -1.899 1 97.56 101 TYR A O 1
ATOM 816 N N . SER A 1 102 ? 4.176 18.547 -2.203 1 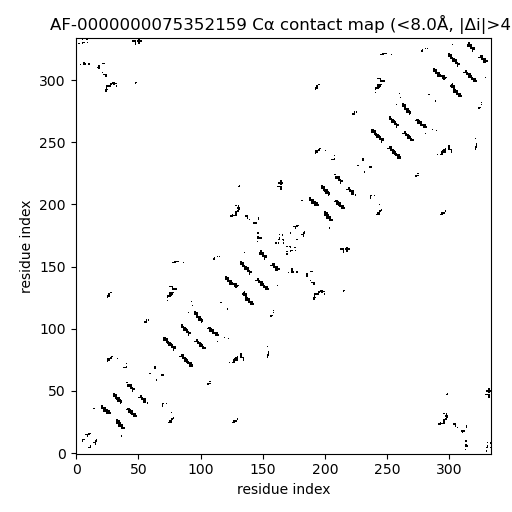97.56 102 SER A N 1
ATOM 817 C CA . SER A 1 102 ? 3.871 18.75 -3.617 1 97.56 102 SER A CA 1
ATOM 818 C C . SER A 1 102 ? 5.098 18.5 -4.488 1 97.56 102 SER A C 1
ATOM 820 O O . SER A 1 102 ? 6.152 19.094 -4.266 1 97.56 102 SER A O 1
ATOM 822 N N . LEU A 1 103 ? 4.898 17.594 -5.406 1 96.31 103 LEU A N 1
ATOM 823 C CA . LEU A 1 103 ? 6 17.344 -6.332 1 96.31 103 LEU A CA 1
ATOM 824 C C . LEU A 1 103 ? 6.293 18.594 -7.164 1 96.31 103 LEU A C 1
ATOM 826 O O . LEU A 1 103 ? 7.449 18.844 -7.516 1 96.31 103 LEU A O 1
ATOM 830 N N . GLU A 1 104 ? 5.324 19.359 -7.473 1 96 104 GLU A N 1
ATOM 831 C CA . GLU A 1 104 ? 5.465 20.562 -8.281 1 96 104 GLU A CA 1
ATOM 832 C C . GLU A 1 104 ? 6.348 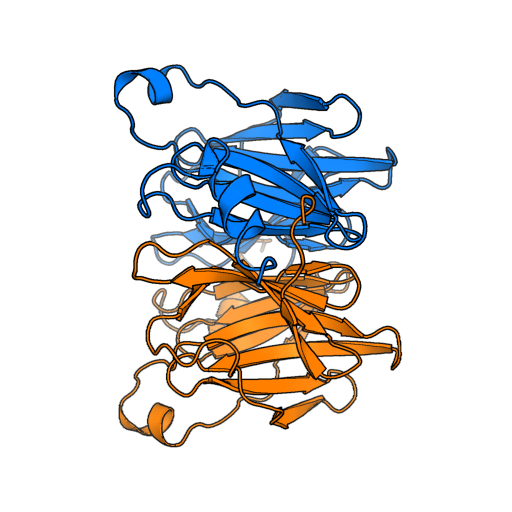21.594 -7.586 1 96 104 GLU A C 1
ATOM 834 O O . GLU A 1 104 ? 7.258 22.156 -8.203 1 96 104 GLU A O 1
ATOM 839 N N . THR A 1 105 ? 6.117 21.875 -6.391 1 96.19 105 THR A N 1
ATOM 840 C CA . THR A 1 105 ? 6.867 22.891 -5.66 1 96.19 105 THR A CA 1
ATOM 841 C C . THR A 1 105 ? 8.047 22.266 -4.918 1 96.19 105 THR A C 1
ATOM 843 O O . THR A 1 105 ? 8.93 22.969 -4.43 1 96.19 105 THR A O 1
ATOM 846 N N . ASN A 1 106 ? 8.109 20.953 -4.867 1 96.44 106 ASN A N 1
ATOM 847 C CA . ASN A 1 106 ? 9.125 20.188 -4.148 1 96.44 106 ASN A CA 1
ATOM 848 C C . ASN A 1 106 ? 9.258 20.672 -2.703 1 96.44 106 ASN A C 1
ATOM 850 O O . ASN A 1 106 ? 10.367 20.938 -2.236 1 96.44 106 ASN A O 1
ATOM 854 N N . SER A 1 107 ? 8.164 20.719 -2.021 1 96.62 107 SER A N 1
ATOM 855 C CA . SER A 1 107 ? 8.164 21.203 -0.643 1 96.62 107 SER A CA 1
ATOM 856 C C . SER A 1 107 ? 6.977 20.656 0.138 1 96.62 107 SER A C 1
ATOM 858 O O . SER A 1 107 ? 5.973 20.25 -0.452 1 96.62 107 SER A O 1
ATOM 860 N N . TRP A 1 108 ? 7.211 20.672 1.426 1 96.56 108 TRP A N 1
ATOM 861 C CA . TRP A 1 108 ? 6.156 20.266 2.35 1 96.56 108 TRP A CA 1
ATOM 862 C C . TRP A 1 108 ? 5.422 21.484 2.902 1 96.56 108 TRP A C 1
ATOM 864 O O . TRP A 1 108 ? 6.031 22.531 3.154 1 96.56 108 TRP A O 1
ATOM 874 N N . LYS A 1 109 ? 4.199 21.375 3.109 1 96.56 109 LYS A N 1
ATOM 875 C CA . LYS A 1 109 ? 3.404 22.359 3.834 1 96.56 109 LYS A CA 1
ATOM 876 C C . LYS A 1 109 ? 2.527 21.688 4.887 1 96.56 109 LYS A C 1
ATOM 878 O O . LYS A 1 109 ? 1.997 20.594 4.664 1 96.56 109 LYS A O 1
ATOM 883 N N . ARG A 1 110 ? 2.375 22.312 5.988 1 95.38 110 ARG A N 1
ATOM 884 C CA . ARG A 1 110 ? 1.494 21.812 7.039 1 95.38 110 ARG A CA 1
ATOM 885 C C . ARG A 1 110 ? 0.041 22.172 6.754 1 95.38 110 ARG A C 1
ATOM 887 O O . ARG A 1 110 ? -0.25 23.281 6.297 1 95.38 110 ARG A O 1
ATOM 894 N N . VAL A 1 111 ? -0.804 21.219 6.984 1 95.88 111 VAL A N 1
ATOM 895 C CA . VAL A 1 111 ? -2.234 21.469 6.82 1 95.88 111 VAL A CA 1
ATOM 896 C C . VAL A 1 111 ? -2.965 21.125 8.117 1 95.88 111 VAL A C 1
ATOM 898 O O . VAL A 1 111 ? -2.34 21 9.172 1 95.88 111 VAL A O 1
ATOM 901 N N . GLN A 1 112 ? -4.293 21.062 8.078 1 90.25 112 GLN A N 1
ATOM 902 C CA . GLN A 1 112 ? -5.078 20.781 9.273 1 90.25 112 GLN A CA 1
ATOM 903 C C . GLN A 1 112 ? -4.699 19.438 9.875 1 90.25 112 GLN A C 1
ATOM 905 O O . GLN A 1 112 ? -4.48 18.469 9.148 1 90.25 112 GLN A O 1
ATOM 910 N N . ASP A 1 113 ? -4.688 19.406 11.195 1 89.44 113 ASP A N 1
ATOM 911 C CA . ASP A 1 113 ? -4.324 18.188 11.906 1 89.44 113 ASP A CA 1
ATOM 912 C C . ASP A 1 113 ? -5.375 17.109 11.695 1 89.44 113 ASP A C 1
ATOM 914 O O . ASP A 1 113 ? -6.516 17.391 11.336 1 89.44 113 ASP A O 1
ATOM 918 N N . PHE A 1 114 ? -4.871 15.914 11.797 1 86 114 PHE A N 1
ATOM 919 C CA . PHE A 1 114 ? -5.738 14.742 11.758 1 86 114 PHE A CA 1
ATOM 920 C C . PHE A 1 114 ? -6.613 14.672 13.008 1 86 114 PHE A C 1
ATOM 922 O O . PHE A 1 114 ? -6.141 14.289 14.078 1 86 114 PHE A O 1
ATOM 929 N N . SER A 1 115 ? -7.637 15.461 13.086 1 70.5 115 SER A N 1
ATOM 930 C CA . SER A 1 115 ? -8.43 15.648 14.297 1 70.5 115 SER A CA 1
ATOM 931 C C . SER A 1 115 ? -9.617 14.695 14.328 1 70.5 115 SER A C 1
ATOM 933 O O . SER A 1 115 ? -10.438 14.75 15.25 1 70.5 115 SER A O 1
ATOM 935 N N . HIS A 1 116 ? -9.789 14.016 13.359 1 56.5 116 HIS A N 1
ATOM 936 C CA . HIS A 1 116 ? -11.094 13.367 13.422 1 56.5 116 HIS A CA 1
ATOM 937 C C . HIS A 1 116 ? -11.32 12.703 14.781 1 56.5 116 HIS A C 1
ATOM 939 O O . HIS A 1 116 ? -12.445 12.633 15.266 1 56.5 116 HIS A O 1
ATOM 945 N N . HIS A 1 117 ? -10.445 11.867 15.266 1 53.41 117 HIS A N 1
ATOM 946 C CA . HIS A 1 117 ? -10.82 11.234 16.516 1 53.41 117 HIS A CA 1
ATOM 947 C C . HIS A 1 117 ? -9.828 11.562 17.625 1 53.41 117 HIS A C 1
ATOM 949 O O . HIS A 1 117 ? -8.617 11.609 17.391 1 53.41 117 HIS A O 1
ATOM 955 N N . SER A 1 118 ? -10.258 12.492 18.391 1 49.53 118 SER A N 1
ATOM 956 C CA . SER A 1 118 ? -9.586 12.969 19.594 1 49.53 118 SER A CA 1
ATOM 957 C C . SER A 1 118 ? -8.852 11.828 20.297 1 49.53 118 SER A C 1
ATOM 959 O O . SER A 1 118 ? -8.109 12.062 21.25 1 49.53 118 SER A O 1
ATOM 961 N N . SER A 1 119 ? -9.195 10.648 19.922 1 53.19 119 SER A N 1
ATOM 962 C CA . SER A 1 119 ? -8.672 9.633 20.828 1 53.19 119 SER A CA 1
ATOM 963 C C . SER A 1 119 ? -7.238 9.258 20.484 1 53.19 119 SER A C 1
ATOM 965 O O . SER A 1 119 ? -6.918 9.047 19.312 1 53.19 119 SER A O 1
ATOM 967 N N . SER A 1 120 ? -6.355 9.477 21.359 1 55.69 120 SER A N 1
ATOM 968 C CA . SER A 1 120 ? -4.941 9.117 21.375 1 55.69 120 SER A CA 1
ATOM 969 C C . SER A 1 120 ? -4.734 7.676 20.906 1 55.69 120 SER A C 1
ATOM 971 O O . SER A 1 120 ? -3.611 7.273 20.594 1 55.69 120 SER A O 1
ATOM 973 N N . THR A 1 121 ? -5.887 6.969 20.625 1 62.66 121 THR A N 1
ATOM 974 C CA . THR A 1 121 ? -5.699 5.535 20.438 1 62.66 121 THR A CA 1
ATOM 975 C C . THR A 1 121 ? -5.969 5.137 19 1 62.66 121 THR A C 1
ATOM 977 O O . THR A 1 121 ? -6.039 3.947 18.672 1 62.66 121 THR A O 1
ATOM 980 N N . ILE A 1 122 ? -6.023 6.184 18.125 1 68.94 122 ILE A N 1
ATOM 981 C CA . ILE A 1 122 ? -6.301 5.828 16.734 1 68.94 122 ILE A CA 1
ATOM 982 C C . ILE A 1 122 ? -5 5.469 16.031 1 68.94 122 ILE A C 1
ATOM 984 O O . ILE A 1 122 ? -3.988 6.152 16.188 1 68.94 122 ILE A O 1
ATOM 988 N N . ARG A 1 123 ? -5.141 4.391 15.422 1 73.5 123 ARG A N 1
ATOM 989 C CA . ARG A 1 123 ? -4.023 3.975 14.578 1 73.5 123 ARG A CA 1
ATOM 990 C C . ARG A 1 123 ? -4.473 3.775 13.133 1 73.5 123 ARG A C 1
ATOM 992 O O . ARG A 1 123 ? -5.602 3.354 12.883 1 73.5 123 ARG A O 1
ATOM 999 N N . LEU A 1 124 ? -3.691 4.332 12.211 1 79.56 124 LEU A N 1
ATOM 1000 C CA . LEU A 1 124 ? -3.885 4.055 10.789 1 79.56 124 LEU A CA 1
ATOM 1001 C C . LEU A 1 124 ? -3.061 2.846 10.352 1 79.56 124 LEU A C 1
ATOM 1003 O O . LEU A 1 124 ? -1.893 2.721 10.727 1 79.56 124 LEU A O 1
ATOM 1007 N N . ARG A 1 125 ? -3.732 2.039 9.695 1 72.62 125 ARG A N 1
ATOM 1008 C CA . ARG A 1 125 ? -3.047 0.827 9.258 1 72.62 125 ARG A CA 1
ATOM 1009 C C . ARG A 1 125 ? -2.621 0.935 7.797 1 72.62 125 ARG A C 1
ATOM 1011 O O . ARG A 1 125 ? -3.42 1.321 6.941 1 72.62 125 ARG A O 1
ATOM 1018 N N . GLY A 1 126 ? -1.256 0.604 7.648 1 72.38 126 GLY A N 1
ATOM 1019 C CA . GLY A 1 126 ? -0.742 0.551 6.289 1 72.38 126 GLY A CA 1
ATOM 1020 C C . GLY A 1 126 ? -0.574 1.921 5.66 1 72.38 126 GLY A C 1
ATOM 1021 O O . GLY A 1 126 ? -0.672 2.941 6.348 1 72.38 126 GLY A O 1
ATOM 1022 N N . GLY A 1 127 ? -0.218 1.956 4.379 1 81.44 127 GLY A N 1
ATOM 1023 C CA . GLY A 1 127 ? -0.121 3.184 3.605 1 81.44 127 GLY A CA 1
ATOM 1024 C C . GLY A 1 127 ? -1.452 3.637 3.035 1 81.44 127 GLY A C 1
ATOM 1025 O O . GLY A 1 127 ? -2.381 2.838 2.902 1 81.44 127 GLY A O 1
ATOM 1026 N N . GLY A 1 128 ? -1.581 4.906 2.85 1 89.94 128 GLY A N 1
ATOM 1027 C CA . GLY A 1 128 ? -2.775 5.434 2.209 1 89.94 128 GLY A CA 1
ATOM 1028 C C . GLY A 1 128 ? -2.918 5 0.763 1 89.94 128 GLY A C 1
ATOM 1029 O O . GLY A 1 128 ? -2.004 5.188 -0.042 1 89.94 128 GLY A O 1
ATOM 1030 N N . ALA A 1 129 ? -4.02 4.41 0.5 1 90.88 129 ALA A N 1
ATOM 1031 C CA . ALA A 1 129 ? -4.301 3.979 -0.867 1 90.88 129 ALA A CA 1
ATOM 1032 C C . ALA A 1 129 ? -5.031 5.066 -1.646 1 90.88 129 ALA A C 1
ATOM 1034 O O . ALA A 1 129 ? -6.016 5.633 -1.16 1 90.88 129 ALA A O 1
ATOM 1035 N N . PHE A 1 130 ? -4.562 5.293 -2.812 1 93.25 130 PHE A N 1
ATOM 1036 C CA . PHE A 1 130 ? -5.117 6.371 -3.625 1 93.25 130 PHE A CA 1
ATOM 1037 C C . PHE A 1 130 ? -6.309 5.875 -4.438 1 93.25 130 PHE A C 1
ATOM 1039 O O . PHE A 1 130 ? -6.184 4.934 -5.223 1 93.25 130 PHE A O 1
ATOM 1046 N N . ALA A 1 131 ? -7.441 6.445 -4.141 1 90.25 131 ALA A N 1
ATOM 1047 C CA . ALA A 1 131 ? -8.648 6.168 -4.914 1 90.25 131 ALA A CA 1
ATOM 1048 C C . ALA A 1 131 ? -9.555 7.395 -4.973 1 90.25 131 ALA A C 1
ATOM 1050 O O . ALA A 1 131 ? -9.844 8.008 -3.943 1 90.25 131 ALA A O 1
ATOM 1051 N N . GLY A 1 132 ? -9.953 7.703 -6.172 1 85.94 132 GLY A N 1
ATOM 1052 C CA . GLY A 1 132 ? -10.898 8.789 -6.348 1 85.94 132 GLY A CA 1
ATOM 1053 C C . GLY A 1 132 ? -10.367 10.133 -5.883 1 85.94 132 GLY A C 1
ATOM 1054 O O . GLY A 1 132 ? -11.078 10.898 -5.227 1 85.94 132 GLY A O 1
ATOM 1055 N N . GLY A 1 133 ? -9.203 10.398 -6.043 1 92.5 133 GLY A N 1
ATOM 1056 C CA . GLY A 1 133 ? -8.609 11.68 -5.703 1 92.5 133 GLY A CA 1
ATOM 1057 C C . GLY A 1 133 ? -8.281 11.812 -4.227 1 92.5 133 GLY A C 1
ATOM 1058 O O . GLY A 1 133 ? -7.883 12.883 -3.77 1 92.5 133 GLY A O 1
ATOM 1059 N N . ALA A 1 134 ? -8.516 10.734 -3.523 1 93.56 134 ALA A N 1
ATOM 1060 C CA . ALA A 1 134 ? -8.289 10.773 -2.08 1 93.56 134 ALA A CA 1
ATOM 1061 C C . ALA A 1 134 ? -7.383 9.633 -1.64 1 93.56 134 ALA A C 1
ATOM 1063 O O . ALA A 1 134 ? -7.285 8.609 -2.324 1 93.56 134 ALA A O 1
ATOM 1064 N N . LEU A 1 135 ? -6.703 9.852 -0.567 1 94.5 135 LEU A N 1
ATOM 1065 C CA . LEU A 1 135 ? -5.93 8.805 0.096 1 94.5 135 LEU A CA 1
ATOM 1066 C C . LEU A 1 135 ? -6.723 8.195 1.243 1 94.5 135 LEU A C 1
ATOM 1068 O O . LEU A 1 135 ? -7.25 8.914 2.096 1 94.5 135 LEU A O 1
ATOM 1072 N N . ASN A 1 136 ? -6.809 6.902 1.21 1 89.12 136 ASN A N 1
ATOM 1073 C CA . ASN A 1 136 ? -7.688 6.188 2.133 1 89.12 136 ASN A CA 1
ATOM 1074 C C . ASN A 1 136 ? -6.891 5.297 3.082 1 89.12 136 ASN A C 1
ATOM 1076 O O . ASN A 1 136 ? -6.016 4.543 2.648 1 89.12 136 ASN A O 1
ATOM 1080 N N . TRP A 1 137 ? -7.16 5.352 4.387 1 87.75 137 TRP A N 1
ATOM 1081 C CA . TRP A 1 137 ? -6.59 4.492 5.418 1 87.75 137 TRP A CA 1
ATOM 1082 C C . TRP A 1 137 ? -7.688 3.775 6.195 1 87.75 137 TRP A C 1
ATOM 1084 O O . TRP A 1 137 ? -8.805 4.281 6.309 1 87.75 137 TRP A O 1
ATOM 1094 N N . VAL A 1 138 ? -7.312 2.627 6.68 1 80.06 138 VAL A N 1
ATOM 1095 C CA . VAL A 1 138 ? -8.164 1.986 7.676 1 80.06 138 VAL A CA 1
ATOM 1096 C C . VAL A 1 138 ? -7.77 2.463 9.07 1 80.06 138 VAL A C 1
ATOM 1098 O O . VAL A 1 138 ? -6.59 2.457 9.43 1 80.06 138 VAL A O 1
ATOM 1101 N N . GLU A 1 139 ? -8.734 2.889 9.75 1 77.7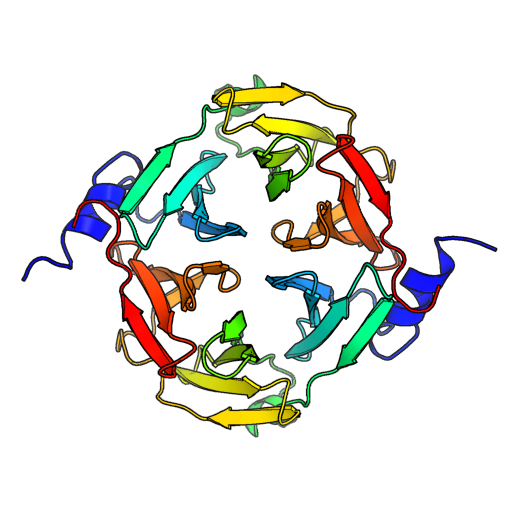5 139 GLU A N 1
ATOM 1102 C CA . GLU A 1 139 ? -8.539 3.318 11.133 1 77.75 139 GLU A CA 1
ATOM 1103 C C . GLU A 1 139 ? -8.922 2.215 12.109 1 77.75 139 GLU A C 1
ATOM 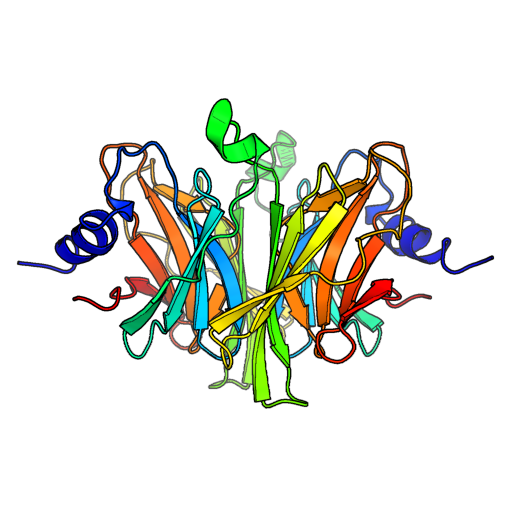1105 O O . GLU A 1 139 ? -9.961 1.576 11.961 1 77.75 139 GLU A O 1
ATOM 1110 N N . VAL A 1 140 ? -7.973 1.938 13.039 1 68.75 140 VAL A N 1
ATOM 1111 C CA . VAL A 1 140 ? -8.266 0.979 14.102 1 68.75 140 VAL A CA 1
ATOM 1112 C C . VAL A 1 140 ? -8.25 1.686 15.453 1 68.75 140 VAL A C 1
ATOM 1114 O O . VAL A 1 140 ? -7.352 2.48 15.734 1 68.75 140 VAL A O 1
ATOM 1117 N N . LYS A 1 141 ? -9.367 1.595 16.141 1 62.5 141 LYS A N 1
ATOM 1118 C CA . LYS A 1 141 ? -9.422 2.139 17.484 1 62.5 141 LYS A CA 1
ATOM 1119 C C . LYS A 1 141 ? -9.172 1.049 18.531 1 62.5 141 LYS A C 1
ATOM 1121 O O . LYS A 1 141 ? -9.562 -0.104 18.328 1 62.5 141 LYS A O 1
ATOM 1126 N N . SER A 1 142 ? -8.156 1.225 19.359 1 56.94 142 SER A N 1
ATOM 1127 C CA . SER A 1 142 ? -7.812 0.247 20.391 1 56.94 142 SER A CA 1
ATOM 1128 C C . SER A 1 142 ? -9.062 -0.347 21.031 1 56.94 142 SER A C 1
ATOM 1130 O O . SER A 1 142 ? -9.086 -1.525 21.391 1 56.94 142 SER A O 1
ATOM 1132 N N . ASP A 1 143 ? -9.953 0.442 21.438 1 48.16 143 ASP A N 1
ATOM 1133 C CA . ASP A 1 143 ? -11.172 0.019 22.109 1 48.16 143 ASP A CA 1
ATOM 1134 C C . ASP A 1 143 ? -12.32 -0.171 21.125 1 48.16 143 ASP A C 1
ATOM 1136 O O . ASP A 1 143 ? -12.641 0.74 20.359 1 48.16 143 ASP A O 1
ATOM 1140 N N . CYS A 1 144 ? -13.102 -1.271 21.234 1 48.06 144 CYS A N 1
ATOM 1141 C CA . CYS A 1 144 ? -14.328 -1.781 20.641 1 48.06 144 CYS A CA 1
ATOM 1142 C C . CYS A 1 144 ? -14.484 -1.284 19.203 1 48.06 144 CYS A C 1
ATOM 1144 O O . CYS A 1 144 ? -15.562 -1.404 18.609 1 48.06 144 CYS A O 1
ATOM 1146 N N . CYS A 1 145 ? -13.664 -0.474 18.688 1 48.88 145 CYS A N 1
ATOM 1147 C CA . CYS A 1 145 ? -14.094 0.54 17.734 1 48.88 145 CYS A CA 1
ATOM 1148 C C . CYS A 1 145 ? -14.102 -0.02 16.312 1 48.88 145 CYS A C 1
ATOM 1150 O O . CYS A 1 145 ? -13.328 -0.922 15.992 1 48.88 145 CYS A O 1
ATOM 1152 N N . PRO A 1 146 ? -15.227 0.454 15.672 1 51.16 146 PRO A N 1
ATOM 1153 C CA . PRO A 1 146 ? -15.445 0.219 14.25 1 51.16 146 PRO A CA 1
ATOM 1154 C C . PRO A 1 146 ? -14.234 0.583 13.398 1 51.16 146 PRO A C 1
ATOM 1156 O O . PRO A 1 146 ? -13.477 1.488 13.75 1 51.16 146 PRO A O 1
ATOM 1159 N N . LEU A 1 147 ? -13.82 -0.329 12.586 1 60.88 147 LEU A N 1
ATOM 1160 C CA . LEU A 1 147 ? -12.875 -0.044 11.508 1 60.88 147 LEU A CA 1
ATOM 1161 C C . LEU A 1 147 ? -13.461 0.971 10.531 1 60.88 147 LEU A C 1
ATOM 1163 O O . LEU A 1 147 ? -14.625 0.868 10.141 1 60.88 147 LEU A O 1
ATOM 1167 N N . LEU A 1 148 ? -12.938 2.193 10.578 1 67.88 148 LEU A N 1
ATOM 1168 C CA . LEU A 1 148 ? -13.344 3.223 9.625 1 67.88 148 LEU A CA 1
ATOM 1169 C C . LEU A 1 148 ? -12.242 3.467 8.594 1 67.88 148 LEU A C 1
ATOM 1171 O O . LEU A 1 148 ? -11.062 3.266 8.875 1 67.88 148 LEU A O 1
ATOM 1175 N N . ILE A 1 149 ? -12.828 3.639 7.445 1 78.69 149 ILE A N 1
ATOM 1176 C CA . ILE A 1 149 ? -11.891 4.148 6.445 1 78.69 149 ILE A CA 1
ATOM 1177 C C . ILE A 1 149 ? -11.875 5.676 6.488 1 78.69 149 ILE A C 1
ATOM 1179 O O . ILE A 1 149 ? -12.93 6.316 6.41 1 78.69 149 ILE A O 1
ATOM 1183 N N . THR A 1 150 ? -10.852 6.199 6.812 1 84.31 150 THR A N 1
ATOM 1184 C CA . THR A 1 150 ? -10.641 7.641 6.73 1 84.31 150 THR A CA 1
ATOM 1185 C C . THR A 1 150 ? -9.906 8.008 5.445 1 84.31 150 THR A C 1
ATOM 1187 O O . THR A 1 150 ? -8.984 7.305 5.027 1 84.31 150 THR A O 1
ATOM 1190 N N . ALA A 1 151 ? -10.422 9.062 4.824 1 90.12 151 ALA A N 1
ATOM 1191 C CA . ALA A 1 151 ? -9.828 9.5 3.562 1 90.12 151 ALA A CA 1
ATOM 1192 C C . ALA A 1 151 ? -9.352 10.953 3.658 1 90.12 151 ALA A C 1
ATOM 1194 O O . ALA A 1 151 ? -9.906 11.742 4.418 1 90.12 151 ALA A O 1
ATOM 1195 N N . PHE A 1 152 ? -8.32 11.305 3.014 1 93.75 152 PHE A N 1
ATOM 1196 C CA . PHE A 1 152 ? -7.789 12.648 2.855 1 93.75 152 PHE A CA 1
ATOM 1197 C C . PHE A 1 152 ? -7.945 13.125 1.417 1 93.75 152 PHE A C 1
ATOM 1199 O O . PHE A 1 152 ? -7.324 12.578 0.504 1 93.75 152 PHE A O 1
ATOM 1206 N N . ASP A 1 153 ? -8.75 14.141 1.226 1 94.94 153 ASP A N 1
ATOM 1207 C CA . ASP A 1 153 ? -8.969 14.727 -0.097 1 94.94 153 ASP A CA 1
ATOM 1208 C C . ASP A 1 153 ? -7.746 15.523 -0.553 1 94.94 153 ASP A C 1
ATOM 1210 O O . ASP A 1 153 ? -7.363 16.5 0.088 1 94.94 153 ASP A O 1
ATOM 1214 N N . LEU A 1 154 ? -7.199 15.133 -1.649 1 96.94 154 LEU A N 1
ATOM 1215 C CA . LEU A 1 154 ? -5.965 15.781 -2.084 1 96.94 154 LEU A CA 1
ATOM 1216 C C . LEU A 1 154 ? -6.246 17.156 -2.658 1 96.94 154 LEU A C 1
ATOM 1218 O O . LEU A 1 154 ? -5.379 18.047 -2.631 1 96.94 154 LEU A O 1
ATOM 1222 N N . LYS A 1 155 ? -7.379 17.344 -3.203 1 96.38 155 LYS A N 1
ATOM 1223 C CA . LYS A 1 155 ? -7.742 18.625 -3.777 1 96.38 155 LYS A CA 1
ATOM 1224 C C . LYS A 1 155 ? -8.008 19.672 -2.684 1 96.38 155 LYS A C 1
ATOM 1226 O O . LYS A 1 155 ? -7.414 20.75 -2.689 1 96.38 155 LYS A O 1
ATOM 1231 N N . HIS A 1 156 ? -8.781 19.312 -1.7 1 96.31 156 HIS A N 1
ATOM 1232 C CA . HIS A 1 156 ? -9.195 20.266 -0.671 1 96.31 156 HIS A CA 1
ATOM 1233 C C . HIS A 1 156 ? -8.312 20.156 0.567 1 96.31 156 HIS A C 1
ATOM 1235 O O . HIS A 1 156 ? -8.32 21.047 1.421 1 96.31 156 HIS A O 1
ATOM 1241 N N . GLU A 1 157 ? -7.547 19.094 0.646 1 96.19 157 GLU A N 1
ATOM 1242 C CA . GLU A 1 157 ? -6.609 18.828 1.731 1 96.19 157 GLU A CA 1
ATOM 1243 C C . GLU A 1 157 ? -7.32 18.781 3.08 1 96.19 157 GLU A C 1
ATOM 1245 O O . GLU A 1 157 ? -6.902 19.453 4.031 1 96.19 157 GLU A O 1
ATOM 1250 N N . LYS A 1 158 ? -8.32 17.953 3.074 1 93.5 158 LYS A N 1
ATOM 1251 C CA . LYS A 1 158 ? -9.133 17.719 4.27 1 93.5 158 LYS A CA 1
ATOM 1252 C C . LYS A 1 158 ? -9.469 16.234 4.422 1 93.5 158 LYS A C 1
ATOM 1254 O O . LYS A 1 158 ? -9.602 15.516 3.43 1 93.5 158 LYS A O 1
ATOM 1259 N N . PHE A 1 159 ? -9.625 15.906 5.652 1 90.62 159 PHE A N 1
ATOM 1260 C CA . PHE A 1 159 ? -10.016 14.531 5.945 1 90.62 159 PHE A CA 1
ATOM 1261 C C . PHE A 1 159 ? -11.531 14.383 5.902 1 90.62 159 PHE A C 1
ATOM 1263 O O . PHE A 1 159 ? -12.266 15.328 6.215 1 90.62 159 PHE A O 1
ATOM 1270 N N . PHE A 1 160 ? -11.883 13.203 5.477 1 86.56 160 PHE A N 1
ATOM 1271 C CA . PHE A 1 160 ? -13.289 12.844 5.555 1 86.56 160 PHE A CA 1
ATOM 1272 C C . PHE A 1 160 ? -13.453 11.336 5.727 1 86.56 160 PHE A C 1
ATOM 1274 O O . PHE A 1 160 ? -12.523 10.57 5.441 1 86.56 160 PHE A O 1
ATOM 1281 N N . ALA A 1 161 ? -14.453 10.984 6.234 1 77.75 161 ALA A N 1
ATOM 1282 C CA . ALA A 1 161 ? -14.75 9.562 6.402 1 77.75 161 ALA A CA 1
ATOM 1283 C C . ALA A 1 161 ? -15.398 8.992 5.148 1 77.75 161 ALA A C 1
ATOM 1285 O O . ALA A 1 161 ? -16.234 9.648 4.512 1 77.75 161 ALA A O 1
ATOM 1286 N N . VAL A 1 162 ? -14.766 7.977 4.562 1 73.12 162 VAL A N 1
ATOM 1287 C CA . VAL A 1 162 ? -15.367 7.301 3.42 1 73.12 162 VAL A CA 1
ATOM 1288 C C . VAL A 1 162 ? -16.531 6.426 3.891 1 73.12 162 VAL A C 1
ATOM 1290 O O . VAL A 1 162 ? -16.344 5.52 4.703 1 73.12 162 VAL A O 1
ATOM 1293 N N . PRO A 1 163 ? -17.609 6.98 3.258 1 57.38 163 PRO A N 1
ATOM 1294 C CA . PRO A 1 163 ? -18.766 6.16 3.648 1 57.38 163 PRO A CA 1
ATOM 1295 C C . PRO A 1 163 ? -18.688 4.746 3.078 1 57.38 163 PRO A C 1
ATOM 1297 O O . PRO A 1 163 ? -18.25 4.555 1.944 1 57.38 163 PRO A O 1
ATOM 1300 N N . LEU A 1 164 ? -18.391 3.783 3.781 1 54 164 LEU A N 1
ATOM 1301 C CA . LEU A 1 164 ? -18.453 2.414 3.283 1 54 164 LEU A CA 1
ATOM 1302 C C . LEU A 1 164 ? -19.828 2.096 2.719 1 54 164 LEU A C 1
ATOM 1304 O O . LEU A 1 164 ? -20.812 2.77 3.045 1 54 164 LEU A O 1
ATOM 1308 N N . PRO A 1 165 ? -19.812 1.296 1.426 1 45.19 165 PRO A N 1
ATOM 1309 C CA . PRO A 1 165 ? -21.047 1.075 0.674 1 45.19 165 PRO A CA 1
ATOM 1310 C C . PRO A 1 165 ? -22.297 1.092 1.564 1 45.19 165 PRO A C 1
ATOM 1312 O O . PRO A 1 165 ? -23.359 1.545 1.137 1 45.19 165 PRO A O 1
ATOM 1315 N N . ASP A 1 166 ? -22.594 0.44 2.451 1 41.06 166 ASP A N 1
ATOM 1316 C CA . ASP A 1 166 ? -23.969 0.368 2.928 1 41.06 166 ASP A CA 1
ATOM 1317 C C . ASP A 1 166 ? -24.359 1.638 3.684 1 41.06 166 ASP A C 1
ATOM 1319 O O . ASP A 1 166 ? -25.438 1.701 4.293 1 41.06 166 ASP A O 1
ATOM 1323 N N . GLU A 1 167 ? -23.609 2.684 3.764 1 39.44 167 GLU A N 1
ATOM 1324 C CA . GLU A 1 167 ? -24.344 3.775 4.398 1 39.44 167 GLU A CA 1
ATOM 1325 C C . GLU A 1 167 ? -25.344 4.41 3.428 1 39.44 167 GLU A C 1
ATOM 1327 O O . GLU A 1 167 ? -25.062 4.516 2.23 1 39.44 167 GLU A O 1
ATOM 1332 N N . MET B 1 1 ? -28.609 9.477 13.047 1 20.69 1 MET B N 1
ATOM 1333 C CA . MET B 1 1 ? -28.547 8.039 13.297 1 20.69 1 MET B CA 1
ATOM 1334 C C . MET B 1 1 ? -27.406 7.398 12.523 1 20.69 1 MET B C 1
ATOM 1336 O O . MET B 1 1 ? -27.547 7.078 11.336 1 20.69 1 MET B O 1
ATOM 1340 N N . ASP B 1 2 ? -26.125 7.805 12.484 1 24.12 2 ASP B N 1
ATOM 1341 C CA . ASP B 1 2 ? -25.141 8.617 11.789 1 24.12 2 ASP B CA 1
ATOM 1342 C C . ASP B 1 2 ? -23.984 7.754 11.266 1 24.12 2 ASP B C 1
ATOM 1344 O O . ASP B 1 2 ? -23.859 6.59 11.648 1 24.12 2 ASP B O 1
ATOM 1348 N N . SER B 1 3 ? -22.938 8.359 10.688 1 28.17 3 SER B N 1
ATOM 1349 C CA . SER B 1 3 ? -21.75 8.023 9.938 1 28.17 3 SER B CA 1
ATOM 1350 C C . SER B 1 3 ? -20.969 6.895 10.609 1 28.17 3 SER B C 1
ATOM 1352 O O . SER B 1 3 ? -20.109 6.27 9.984 1 28.17 3 SER B O 1
ATOM 1354 N N . LEU B 1 4 ? -21.234 6.723 11.93 1 29.11 4 LEU B N 1
ATOM 1355 C CA . LEU B 1 4 ? -20.766 5.801 12.953 1 29.11 4 LEU B CA 1
ATOM 1356 C C . LEU B 1 4 ? -21.344 4.41 12.742 1 29.11 4 LEU B C 1
ATOM 1358 O O . LEU B 1 4 ? -20.719 3.408 13.102 1 29.11 4 LEU B O 1
ATOM 1362 N N . ASP B 1 5 ? -22.5 4.258 12.125 1 31.5 5 ASP B N 1
ATOM 1363 C CA . ASP B 1 5 ? -23.266 3.021 12.07 1 31.5 5 ASP B CA 1
ATOM 1364 C C . ASP B 1 5 ? -22.672 2.053 11.047 1 31.5 5 ASP B C 1
ATOM 1366 O O . ASP B 1 5 ? -22.641 0.841 11.281 1 31.5 5 ASP B O 1
ATOM 1370 N N . ILE B 1 6 ? -22.281 2.506 9.812 1 31.42 6 ILE B N 1
ATOM 1371 C CA . ILE B 1 6 ? -21.938 1.62 8.703 1 31.42 6 ILE B CA 1
ATOM 1372 C C . ILE B 1 6 ? -20.562 1.019 8.938 1 31.42 6 ILE B C 1
ATOM 1374 O O . ILE B 1 6 ? -20.25 -0.066 8.438 1 31.42 6 ILE B O 1
ATOM 1378 N N . ALA B 1 7 ? -19.438 1.736 9.414 1 37.06 7 ALA B N 1
ATOM 1379 C CA . ALA B 1 7 ? -18.297 1.033 10 1 37.06 7 ALA B CA 1
ATOM 1380 C C . ALA B 1 7 ? -18.75 -0.147 10.852 1 37.06 7 ALA B C 1
ATOM 1382 O O . ALA B 1 7 ? -18.156 -1.226 10.797 1 37.06 7 ALA B O 1
ATOM 1383 N N . ALA B 1 8 ? -19.812 0.071 11.438 1 35.25 8 ALA B N 1
ATOM 1384 C CA . ALA B 1 8 ? -20.469 -0.949 12.258 1 35.25 8 ALA B CA 1
ATOM 1385 C C . ALA B 1 8 ? -20.906 -2.143 11.406 1 35.25 8 ALA B C 1
ATOM 1387 O O . ALA B 1 8 ? -20.766 -3.293 11.828 1 35.25 8 ALA B O 1
ATOM 1388 N N . GLN B 1 9 ? -21.531 -1.905 10.25 1 37.31 9 GLN B N 1
ATOM 1389 C CA . GLN B 1 9 ? -22.109 -2.99 9.461 1 37.31 9 GLN B CA 1
ATOM 1390 C C . GLN B 1 9 ? -21.031 -3.697 8.641 1 37.31 9 GLN B C 1
ATOM 1392 O O . GLN B 1 9 ? -21.156 -4.891 8.359 1 37.31 9 GLN B O 1
ATOM 1397 N N . LEU B 1 10 ? -20.266 -3.02 7.703 1 39.62 10 LEU B N 1
ATOM 1398 C CA . LEU B 1 10 ? -19.141 -3.812 7.223 1 39.62 10 LEU B CA 1
ATOM 1399 C C . LEU B 1 10 ? -18.531 -4.641 8.352 1 39.62 10 LEU B C 1
ATOM 1401 O O . LEU B 1 10 ? -18.016 -5.734 8.117 1 39.62 10 LEU B O 1
ATOM 1405 N N . LEU B 1 11 ? -18.453 -4.023 9.602 1 37 11 LEU B N 1
ATOM 1406 C CA . LEU B 1 11 ? -18.203 -4.734 10.852 1 37 11 LEU B CA 1
ATOM 1407 C C . LEU B 1 11 ? -19.375 -5.652 11.195 1 37 11 LEU B C 1
ATOM 1409 O O . LEU B 1 11 ? -19.188 -6.695 11.82 1 37 11 LEU B O 1
ATOM 1413 N N . ASP B 1 12 ? -20.516 -5.23 11.102 1 38 12 ASP B N 1
ATOM 1414 C CA . ASP B 1 12 ? -21.578 -6.176 11.445 1 38 12 ASP B CA 1
ATOM 1415 C C . ASP B 1 12 ? -21.531 -7.398 10.531 1 38 12 ASP B C 1
ATOM 1417 O O . ASP B 1 12 ? -22.203 -8.398 10.789 1 38 12 ASP B O 1
ATOM 1421 N N . HIS B 1 13 ? -21.406 -7.27 9.289 1 37.91 13 HIS B N 1
ATOM 1422 C CA . HIS B 1 13 ? -21.234 -8.531 8.586 1 37.91 13 HIS B CA 1
ATOM 1423 C C . HIS B 1 13 ? -19.922 -9.211 8.984 1 37.91 13 HIS B C 1
ATOM 1425 O O . HIS B 1 13 ? -19.016 -8.562 9.516 1 37.91 13 HIS B O 1
ATOM 1431 N N . PRO B 1 14 ? -19.516 -10.531 8.344 1 33.28 14 PRO B N 1
ATOM 1432 C CA . PRO B 1 14 ? -18.438 -11.297 8.969 1 33.28 14 PRO B CA 1
ATOM 1433 C C . PRO B 1 14 ? -17.203 -10.438 9.281 1 33.28 14 PRO B C 1
ATOM 1435 O O . PRO B 1 14 ? -16.141 -10.969 9.594 1 33.28 14 PRO B O 1
ATOM 1438 N N . LEU B 1 15 ? -17.109 -9.352 8.797 1 37.25 15 LEU B N 1
ATOM 1439 C CA . LEU B 1 15 ? -15.977 -8.578 9.297 1 37.25 15 LEU B CA 1
ATOM 1440 C C . LEU B 1 15 ? -16.125 -8.273 10.781 1 37.25 15 LEU B C 1
ATOM 1442 O O . LEU B 1 15 ? -15.344 -7.52 11.352 1 37.25 15 LEU B O 1
ATOM 1446 N N . ASP B 1 16 ? -17.344 -8.078 11.398 1 36.38 16 ASP B N 1
ATOM 1447 C CA . ASP B 1 16 ? -17.734 -7.859 12.789 1 36.38 16 ASP B CA 1
ATOM 1448 C C . ASP B 1 16 ? -16.844 -8.664 13.734 1 36.38 16 ASP B C 1
ATOM 1450 O O . ASP B 1 16 ? -17.172 -8.844 14.906 1 36.38 16 ASP B O 1
ATOM 1454 N N . SER B 1 17 ? -16.469 -9.773 13.234 1 35.38 17 SER B N 1
ATOM 1455 C CA . SER B 1 17 ? -16.047 -10.531 14.406 1 35.38 17 SER B CA 1
ATOM 1456 C C . SER B 1 17 ? -15.148 -9.695 15.312 1 35.38 17 SER B C 1
ATOM 1458 O O . SER B 1 17 ? -14.555 -8.711 14.867 1 35.38 17 SER B O 1
ATOM 1460 N N . TYR B 1 18 ? -14.805 -10.094 16.531 1 36.59 18 TYR B N 1
ATOM 1461 C CA . TYR B 1 18 ? -13.992 -9.609 17.641 1 36.59 18 TYR B CA 1
ATOM 1462 C C . TYR B 1 18 ? -12.836 -8.758 17.141 1 36.59 18 TYR B C 1
ATOM 1464 O O . TYR B 1 18 ? -12.281 -9.023 16.062 1 36.59 18 TYR B O 1
ATOM 1472 N N . PRO B 1 19 ? -12.719 -7.398 17.703 1 46.28 19 PRO B N 1
ATOM 1473 C CA . PRO B 1 19 ? -11.625 -6.434 17.594 1 46.28 19 PRO B CA 1
ATOM 1474 C C . PRO B 1 19 ? -10.336 -7.059 17.062 1 46.28 19 PRO B C 1
ATOM 1476 O O . PRO B 1 19 ? -9.422 -6.344 16.656 1 46.28 19 PRO B O 1
ATOM 1479 N N . LYS B 1 20 ? -10.383 -8.375 17.109 1 45.5 20 LYS B N 1
ATOM 1480 C CA . LYS B 1 20 ? -9.109 -9.086 17.078 1 45.5 20 LYS B CA 1
ATOM 1481 C C . LYS B 1 20 ? -8.578 -9.18 15.648 1 45.5 20 LYS B C 1
ATOM 1483 O O . LYS B 1 20 ? -7.418 -9.539 15.43 1 45.5 20 LYS B O 1
ATOM 1488 N N . ASN B 1 21 ? -9.594 -8.992 14.656 1 54.59 21 ASN B N 1
ATOM 1489 C CA . ASN B 1 21 ? -8.898 -9.273 13.406 1 54.59 21 ASN B CA 1
ATOM 1490 C C . ASN B 1 21 ? -8.82 -8.039 12.508 1 54.59 21 ASN B C 1
ATOM 1492 O O . ASN B 1 21 ? -9.789 -7.695 11.836 1 54.59 21 ASN B O 1
ATOM 1496 N N . PRO B 1 22 ? -7.984 -7.289 12.531 1 62.09 22 PRO B N 1
ATOM 1497 C CA . PRO B 1 22 ? -7.844 -5.961 11.93 1 62.09 22 PRO B CA 1
ATOM 1498 C C . PRO B 1 22 ? -7.809 -6.004 10.406 1 62.09 22 PRO B C 1
ATOM 1500 O O . PRO B 1 22 ? -7.285 -6.957 9.828 1 62.09 22 PRO B O 1
ATOM 1503 N N . ILE B 1 23 ? -8.766 -5.207 9.688 1 73.31 23 ILE B N 1
ATOM 1504 C CA . ILE B 1 23 ? -8.75 -4.984 8.242 1 73.31 23 ILE B CA 1
ATOM 1505 C C . ILE B 1 23 ? -7.699 -3.93 7.895 1 73.31 23 ILE B C 1
ATOM 1507 O O . ILE B 1 23 ? -7.512 -2.963 8.641 1 73.31 23 ILE B O 1
ATOM 1511 N N . LYS B 1 24 ? -7.004 -4.137 6.793 1 77.38 24 LYS B N 1
ATOM 1512 C CA . LYS B 1 24 ? -6.039 -3.162 6.297 1 77.38 24 LYS B CA 1
ATOM 1513 C C . LYS B 1 24 ? -6.199 -2.945 4.793 1 77.38 24 LYS B C 1
ATOM 1515 O O . LYS B 1 24 ? -6.707 -3.816 4.086 1 77.38 24 LYS B O 1
ATOM 1520 N N . VAL B 1 25 ? -5.957 -1.814 4.375 1 83.44 25 VAL B N 1
ATOM 1521 C CA . VAL B 1 25 ? -5.859 -1.562 2.941 1 83.44 25 VAL B CA 1
ATOM 1522 C C . VAL B 1 25 ? -4.566 -2.162 2.398 1 83.44 25 VAL B C 1
ATOM 1524 O O . VAL B 1 25 ? -3.486 -1.925 2.945 1 83.44 25 VAL B O 1
ATOM 1527 N N . ILE B 1 26 ? -4.707 -2.922 1.329 1 86.12 26 ILE B N 1
ATOM 1528 C CA . ILE B 1 26 ? -3.512 -3.594 0.83 1 86.12 26 ILE B CA 1
ATOM 1529 C C . ILE B 1 26 ? -3.184 -3.086 -0.573 1 86.12 26 ILE B C 1
ATOM 1531 O O . ILE B 1 26 ? -2.164 -3.467 -1.154 1 86.12 26 ILE B O 1
ATOM 1535 N N . GLY B 1 27 ? -4.016 -2.215 -1.088 1 87.44 27 GLY B N 1
ATOM 1536 C CA . GLY B 1 27 ? -3.734 -1.643 -2.395 1 87.44 27 GLY B CA 1
ATOM 1537 C C . GLY B 1 27 ? -4.91 -0.876 -2.975 1 87.44 27 GLY B C 1
ATOM 1538 O O . GLY B 1 27 ? -5.992 -0.852 -2.387 1 87.44 27 GLY B O 1
ATOM 1539 N N . SER B 1 28 ? -4.605 -0.213 -4.031 1 89.31 28 SER B N 1
ATOM 1540 C CA . SER B 1 28 ? -5.621 0.51 -4.789 1 89.31 28 SER B CA 1
ATOM 1541 C C . SER B 1 28 ? -5.254 0.585 -6.27 1 89.31 28 SER B C 1
ATOM 1543 O O . SER B 1 28 ? -4.078 0.498 -6.629 1 89.31 28 SER B O 1
ATOM 1545 N N . CYS B 1 29 ? -6.316 0.66 -7.023 1 90.88 29 CYS B N 1
ATOM 1546 C CA . CYS B 1 29 ? -6.121 0.777 -8.461 1 90.88 29 CYS B CA 1
ATOM 1547 C C . CYS B 1 29 ? -7.367 1.331 -9.141 1 90.88 29 CYS B C 1
ATOM 1549 O O . CYS B 1 29 ? -8.461 0.783 -8.984 1 90.88 29 CYS B O 1
ATOM 1551 N N . ASN B 1 30 ? -7.188 2.428 -9.836 1 88 30 ASN B N 1
ATOM 1552 C CA . ASN B 1 30 ? -8.234 3.004 -10.672 1 88 30 ASN B CA 1
ATOM 1553 C C . ASN B 1 30 ? -9.539 3.182 -9.898 1 88 30 ASN B C 1
ATOM 1555 O O . ASN B 1 30 ? -10.609 2.795 -10.375 1 88 30 ASN B O 1
ATOM 1559 N N . GLY B 1 31 ? -9.43 3.645 -8.734 1 86.81 31 GLY B N 1
ATOM 1560 C CA . GLY B 1 31 ? -10.617 4.004 -7.977 1 86.81 31 GLY B CA 1
ATOM 1561 C C . GLY B 1 31 ? -11.078 2.908 -7.039 1 86.81 31 GLY B C 1
ATOM 1562 O O . GLY B 1 31 ? -11.984 3.121 -6.227 1 86.81 31 GLY B O 1
ATOM 1563 N N . LEU B 1 32 ? -10.555 1.733 -7.133 1 91 32 LEU B N 1
ATOM 1564 C CA . LEU B 1 32 ? -10.922 0.608 -6.277 1 91 32 LEU B CA 1
ATOM 1565 C C . LEU B 1 32 ? -9.93 0.443 -5.137 1 91 32 LEU B C 1
ATOM 1567 O O . LEU B 1 32 ? -8.719 0.622 -5.332 1 91 32 LEU B O 1
ATOM 1571 N N . LEU B 1 33 ? -10.461 0.106 -3.996 1 90.25 33 LEU B N 1
ATOM 1572 C CA . LEU B 1 33 ? -9.641 -0.243 -2.838 1 90.25 33 LEU B CA 1
ATOM 1573 C C . LEU B 1 33 ? -9.664 -1.747 -2.59 1 90.25 33 LEU B C 1
ATOM 1575 O O . LEU B 1 33 ? -10.719 -2.381 -2.689 1 90.25 33 LEU B O 1
ATOM 1579 N N . ALA B 1 34 ? -8.523 -2.232 -2.414 1 92 34 ALA B N 1
ATOM 1580 C CA . ALA B 1 34 ? -8.43 -3.621 -1.967 1 92 34 ALA B CA 1
ATOM 1581 C C . ALA B 1 34 ? -8.203 -3.697 -0.459 1 92 34 ALA B C 1
ATOM 1583 O O . ALA B 1 34 ? -7.23 -3.145 0.057 1 92 34 ALA B O 1
ATOM 1584 N N . LEU B 1 35 ? -9.062 -4.438 0.258 1 86.5 35 LEU B N 1
ATOM 1585 C CA . LEU B 1 35 ? -9 -4.598 1.706 1 86.5 35 LEU B CA 1
ATOM 1586 C C . LEU B 1 35 ? -8.781 -6.059 2.082 1 86.5 35 LEU B C 1
ATOM 1588 O O . LEU B 1 35 ? -9.273 -6.961 1.405 1 86.5 35 LEU B O 1
ATOM 1592 N N . GLN B 1 36 ? -7.992 -6.188 3.064 1 84.94 36 GLN B N 1
ATOM 1593 C CA . GLN B 1 36 ? -7.738 -7.547 3.525 1 84.94 36 GLN B CA 1
ATOM 1594 C C . GLN B 1 36 ? -8.078 -7.699 5.004 1 84.94 36 GLN B C 1
ATOM 1596 O O . GLN B 1 36 ? -7.699 -6.859 5.824 1 84.94 36 GLN B O 1
ATOM 1601 N N . ARG B 1 37 ? -8.781 -8.742 5.27 1 77.5 37 ARG B N 1
ATOM 1602 C CA . ARG B 1 37 ? -8.898 -9.219 6.648 1 77.5 37 ARG B CA 1
ATOM 1603 C C . ARG B 1 37 ? -7.781 -10.195 6.984 1 77.5 37 ARG B C 1
ATOM 1605 O O . ARG B 1 37 ? -7.742 -11.312 6.457 1 77.5 37 ARG B O 1
ATOM 1612 N N . HIS B 1 38 ? -6.895 -9.742 7.773 1 70.19 38 HIS B N 1
ATOM 1613 C CA . HIS B 1 38 ? -5.586 -10.367 7.961 1 70.19 38 HIS B CA 1
ATOM 1614 C C . HIS B 1 38 ? -5.73 -11.82 8.383 1 70.19 38 HIS B C 1
ATOM 1616 O O . HIS B 1 38 ? -5.102 -12.711 7.801 1 70.19 38 HIS B O 1
ATOM 1622 N N . TRP B 1 39 ? -6.551 -12.18 9.328 1 65.69 39 TRP B N 1
ATOM 1623 C CA . TRP B 1 39 ? -6.547 -13.516 9.914 1 65.69 39 TRP B CA 1
ATOM 1624 C C . TRP B 1 39 ? -7.18 -14.523 8.961 1 65.69 39 TRP B C 1
ATOM 1626 O O . TRP B 1 39 ? -6.844 -15.711 9 1 65.69 39 TRP B O 1
ATOM 1636 N N . ARG B 1 40 ? -7.996 -14.102 8.031 1 68.88 40 ARG B N 1
ATOM 1637 C CA . ARG B 1 40 ? -8.688 -15.039 7.152 1 68.88 40 ARG B CA 1
ATOM 1638 C C . ARG B 1 40 ? -8.18 -14.914 5.719 1 68.88 40 ARG B C 1
ATOM 1640 O O . ARG B 1 40 ? -8.602 -15.672 4.844 1 68.88 40 ARG B O 1
ATOM 1647 N N . ASN B 1 41 ? -7.23 -14 5.504 1 79.75 41 ASN B N 1
ATOM 1648 C CA . ASN B 1 41 ? -6.754 -13.695 4.16 1 79.75 41 ASN B CA 1
ATOM 1649 C C . ASN B 1 41 ? -7.91 -13.461 3.193 1 79.75 41 ASN B C 1
ATOM 1651 O O . ASN B 1 41 ? -7.863 -13.883 2.039 1 79.75 41 ASN B O 1
ATOM 1655 N N . GLU B 1 42 ? -8.969 -12.945 3.777 1 83.56 42 GLU B N 1
ATOM 1656 C CA . GLU B 1 42 ? -10.094 -12.5 2.953 1 83.56 42 GLU B CA 1
ATOM 1657 C C . GLU B 1 42 ? -9.828 -11.125 2.359 1 83.56 42 GLU B C 1
ATOM 1659 O O . GLU B 1 42 ? -9.367 -10.219 3.059 1 83.56 42 GLU B O 1
ATOM 1664 N N . VAL B 1 43 ? -10.109 -11.094 1.064 1 89.5 43 VAL B N 1
ATOM 1665 C CA . VAL B 1 43 ? -9.859 -9.828 0.386 1 89.5 43 VAL B CA 1
ATOM 1666 C C . VAL B 1 43 ? -11.164 -9.289 -0.193 1 89.5 43 VAL B C 1
ATOM 1668 O O . VAL B 1 43 ? -11.953 -10.039 -0.771 1 89.5 43 VAL B O 1
ATOM 1671 N N . TYR B 1 44 ? -11.367 -7.992 -0.022 1 88.69 44 TYR B N 1
ATOM 1672 C CA . TYR B 1 44 ? -12.492 -7.246 -0.562 1 88.69 44 TYR B CA 1
ATOM 1673 C C . TYR B 1 44 ? -12.023 -6.148 -1.508 1 88.69 44 TYR B C 1
ATOM 1675 O O . TYR B 1 44 ? -11.023 -5.48 -1.24 1 88.69 44 TYR B O 1
ATOM 1683 N N . LEU B 1 45 ? -12.789 -6.047 -2.543 1 91.06 45 LEU B N 1
ATOM 1684 C CA . LEU B 1 45 ? -12.648 -4.848 -3.363 1 91.06 45 LEU B CA 1
ATOM 1685 C C . LEU B 1 45 ? -13.773 -3.855 -3.072 1 91.06 45 LEU B C 1
ATOM 1687 O O . LEU B 1 45 ? -14.93 -4.25 -2.918 1 91.06 45 LEU B O 1
ATOM 1691 N N . LEU B 1 46 ? -13.352 -2.639 -2.926 1 87.5 46 LEU B N 1
ATOM 1692 C CA . LEU B 1 46 ? -14.312 -1.592 -2.598 1 87.5 46 LEU B CA 1
ATOM 1693 C C . LEU B 1 46 ? -14.117 -0.378 -3.5 1 87.5 46 LEU B C 1
ATOM 1695 O O . LEU B 1 46 ? -12.992 0.086 -3.697 1 87.5 46 LEU B O 1
ATOM 1699 N N . ASN B 1 47 ? -15.117 0.033 -4.066 1 85.69 47 ASN B N 1
ATOM 1700 C CA . ASN B 1 47 ? -15.164 1.347 -4.699 1 85.69 47 ASN B CA 1
ATOM 1701 C C . ASN B 1 47 ? -15.75 2.4 -3.764 1 85.69 47 ASN B C 1
ATOM 1703 O O . ASN B 1 47 ? -16.969 2.461 -3.576 1 85.69 47 ASN B O 1
ATOM 1707 N N . PRO B 1 48 ? -14.906 3.168 -3.27 1 80.88 48 PRO B N 1
ATOM 1708 C CA . PRO B 1 48 ? -15.391 4.113 -2.258 1 80.88 48 PRO B CA 1
ATOM 1709 C C . PRO B 1 48 ? -16.359 5.148 -2.828 1 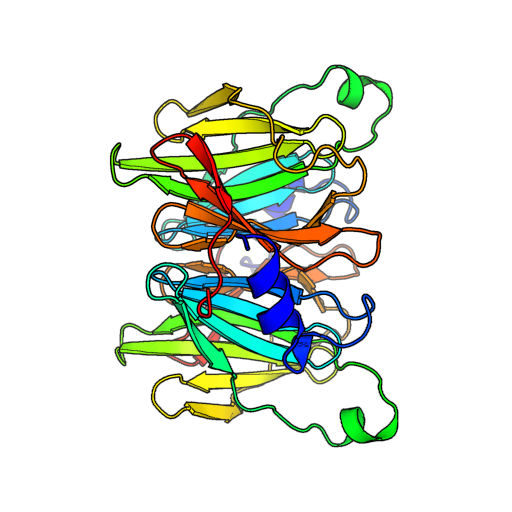80.88 48 PRO B C 1
ATOM 1711 O O . PRO B 1 48 ? -17.188 5.684 -2.098 1 80.88 48 PRO B O 1
ATOM 1714 N N . SER B 1 49 ? -16.234 5.441 -4.117 1 76.88 49 SER B N 1
ATOM 1715 C CA . SER B 1 49 ? -17.109 6.438 -4.742 1 76.88 49 SER B CA 1
ATOM 1716 C C . SER B 1 49 ? -18.5 5.879 -4.98 1 76.88 49 SER B C 1
ATOM 1718 O O . SER B 1 49 ? -19.5 6.586 -4.809 1 76.88 49 SER B O 1
ATOM 1720 N N . THR B 1 50 ? -18.703 4.613 -5.402 1 78 50 THR B N 1
ATOM 1721 C CA . THR B 1 50 ? -19.984 3.996 -5.711 1 78 50 THR B CA 1
ATOM 1722 C C . THR B 1 50 ? -20.469 3.141 -4.543 1 78 50 THR B C 1
ATOM 1724 O O . THR B 1 50 ? -21.625 2.725 -4.512 1 78 50 THR B O 1
ATOM 1727 N N . LYS B 1 51 ? -19.625 2.842 -3.68 1 77.25 51 LYS B N 1
ATOM 1728 C CA . LYS B 1 51 ? -19.891 2.039 -2.486 1 77.25 51 LYS B CA 1
ATOM 1729 C C . LYS B 1 51 ? -20.109 0.573 -2.848 1 77.25 51 LYS B C 1
ATOM 1731 O O . LYS B 1 51 ? -20.625 -0.199 -2.037 1 77.25 51 LYS B O 1
ATOM 1736 N N . LYS B 1 52 ? -19.859 0.197 -4.016 1 83.19 52 LYS B N 1
ATOM 1737 C CA . LYS B 1 52 ? -19.922 -1.21 -4.398 1 83.19 52 LYS B CA 1
ATOM 1738 C C . LYS B 1 52 ? -18.703 -1.978 -3.887 1 83.19 52 LYS B C 1
ATOM 1740 O O . LYS B 1 52 ? -17.594 -1.437 -3.832 1 83.19 52 LYS B O 1
ATOM 1745 N N . HIS B 1 53 ? -19.016 -3.205 -3.447 1 84.69 53 HIS B N 1
ATOM 1746 C CA . HIS B 1 53 ? -17.922 -4.02 -2.945 1 84.69 53 HIS B CA 1
ATOM 1747 C C . HIS B 1 53 ? -18.078 -5.477 -3.373 1 84.69 53 HIS B C 1
ATOM 1749 O O . HIS B 1 53 ? -19.172 -5.898 -3.77 1 84.69 53 HIS B O 1
ATOM 1755 N N . GLN B 1 54 ? -17.031 -6.152 -3.385 1 89.06 54 GLN B N 1
ATOM 1756 C CA . GLN B 1 54 ? -16.984 -7.559 -3.771 1 89.06 54 GLN B CA 1
ATOM 1757 C C . GLN B 1 54 ? -15.984 -8.336 -2.924 1 89.06 54 GLN B C 1
ATOM 1759 O O . GLN B 1 54 ? -14.836 -7.91 -2.773 1 89.06 54 GLN B O 1
ATOM 1764 N N . LEU B 1 55 ? -16.516 -9.406 -2.354 1 90 55 LEU B N 1
ATOM 1765 C CA . LEU B 1 55 ? -15.625 -10.344 -1.677 1 90 55 LEU B CA 1
ATOM 1766 C C . LEU B 1 55 ? -15.031 -11.344 -2.666 1 90 55 LEU B C 1
ATOM 1768 O O . LEU B 1 55 ? -15.75 -11.914 -3.488 1 90 55 LEU B O 1
ATOM 1772 N N . LEU B 1 56 ? -13.711 -11.422 -2.643 1 93.06 56 LEU B N 1
ATOM 1773 C CA . LEU B 1 56 ? -13.07 -12.391 -3.521 1 93.06 56 LEU B CA 1
ATOM 1774 C C . LEU B 1 56 ? -13.227 -13.805 -2.979 1 93.06 56 LEU B C 1
ATOM 1776 O O . LEU B 1 56 ? -13.312 -14.008 -1.765 1 93.06 56 LEU B O 1
ATOM 1780 N N . PRO B 1 57 ? -13.297 -14.773 -3.951 1 92.81 57 PRO B N 1
ATOM 1781 C CA . PRO B 1 57 ? -13.305 -16.156 -3.469 1 92.81 57 PRO B CA 1
ATOM 1782 C C . PRO B 1 57 ? -12.062 -16.5 -2.646 1 92.81 57 PRO B C 1
ATOM 1784 O O . PRO B 1 57 ? -10.992 -15.922 -2.861 1 92.81 57 PRO B O 1
ATOM 1787 N N . ASN B 1 58 ? -12.211 -17.312 -1.699 1 85.69 58 ASN B N 1
ATOM 1788 C CA . ASN B 1 58 ? -11.078 -17.719 -0.876 1 85.69 58 ASN B CA 1
ATOM 1789 C C . ASN B 1 58 ? -10.375 -18.938 -1.455 1 85.69 58 ASN B C 1
ATOM 1791 O O . ASN B 1 58 ? -11.008 -19.766 -2.111 1 85.69 58 ASN B O 1
ATOM 1795 N N . ILE B 1 59 ? -9.07 -18.922 -1.307 1 84 59 ILE B N 1
ATOM 1796 C CA . ILE B 1 59 ? -8.305 -20.109 -1.62 1 84 59 ILE B CA 1
ATOM 1797 C C . ILE B 1 59 ? -8.195 -21 -0.38 1 84 59 ILE B C 1
ATOM 1799 O O . ILE B 1 59 ? -7.801 -20.531 0.691 1 84 59 ILE B O 1
ATOM 1803 N N . VAL B 1 60 ? -8.609 -22.125 -0.42 1 74.88 60 VAL B N 1
ATOM 1804 C CA . VAL B 1 60 ? -8.547 -23.062 0.704 1 74.88 60 VAL B CA 1
ATOM 1805 C C . VAL B 1 60 ? -7.266 -23.891 0.625 1 74.88 60 VAL B C 1
ATOM 1807 O O . VAL B 1 60 ? -7.004 -24.547 -0.386 1 74.88 60 VAL B O 1
ATOM 1810 N N . PHE B 1 61 ? -6.422 -23.453 1.592 1 74.06 61 PHE B N 1
ATOM 1811 C CA . PHE B 1 61 ? -5.223 -24.281 1.678 1 74.06 61 PHE B CA 1
ATOM 1812 C C . PHE B 1 61 ? -5.422 -25.422 2.668 1 74.06 61 PHE B C 1
ATOM 1814 O O . PHE B 1 61 ? -6.137 -25.281 3.66 1 74.06 61 PHE B O 1
ATOM 1821 N N . ASP B 1 62 ? -5.113 -26.594 2.363 1 60.72 62 ASP B N 1
ATOM 1822 C CA . ASP B 1 62 ? -5.223 -27.75 3.262 1 60.72 62 ASP B CA 1
ATOM 1823 C C . ASP B 1 62 ? -4.707 -27.391 4.656 1 60.72 62 ASP B C 1
ATOM 1825 O O . ASP B 1 62 ? -5.27 -27.828 5.66 1 60.72 62 ASP B O 1
ATOM 1829 N N . SER B 1 63 ? -3.543 -26.781 4.766 1 54.16 63 SER B N 1
ATOM 1830 C CA . SER B 1 63 ? -2.926 -26.484 6.055 1 54.16 63 SER B CA 1
ATOM 1831 C C . SER B 1 63 ? -3.715 -25.406 6.809 1 54.16 63 SER B C 1
ATOM 1833 O O . SER B 1 63 ? -3.635 -25.328 8.039 1 54.16 63 SER B O 1
ATOM 1835 N N . GLU B 1 64 ? -4.199 -24.391 6.242 1 55.31 64 GLU B N 1
ATOM 1836 C CA . GLU B 1 64 ? -4.93 -23.328 6.922 1 55.31 64 GLU B CA 1
ATOM 1837 C C . GLU B 1 64 ? -6.117 -23.891 7.699 1 55.31 64 GLU B C 1
ATOM 1839 O O . GLU B 1 64 ? -6.512 -23.328 8.727 1 55.31 64 GLU B O 1
ATOM 1844 N N . SER B 1 65 ? -6.719 -24.969 7.258 1 50.84 65 SER B N 1
ATOM 1845 C CA . SER B 1 65 ? -7.902 -25.562 7.867 1 50.84 65 SER B CA 1
ATOM 1846 C C . SER B 1 65 ? -7.609 -26.062 9.273 1 50.84 65 SER B C 1
ATOM 1848 O O . SER B 1 65 ? -8.438 -25.938 10.18 1 50.84 65 SER B O 1
ATOM 1850 N N . HIS B 1 66 ? -6.465 -26.703 9.406 1 48.25 66 HIS B N 1
ATOM 1851 C CA . HIS B 1 66 ? -6.414 -27.5 10.633 1 48.25 66 HIS B CA 1
ATOM 1852 C C . HIS B 1 66 ? -5.953 -26.656 11.82 1 48.25 66 HIS B C 1
ATOM 1854 O O . HIS B 1 66 ? -6.418 -26.859 12.945 1 48.25 66 HIS B O 1
ATOM 1860 N N . TYR B 1 67 ? -4.863 -25.906 11.648 1 49.59 67 TYR B N 1
ATOM 1861 C CA . TYR B 1 67 ? -4.27 -25.391 12.867 1 49.59 67 TYR B CA 1
ATOM 1862 C C . TYR B 1 67 ? -4.508 -23.891 13 1 49.59 67 TYR B C 1
ATOM 1864 O O . TYR B 1 67 ? -4.004 -23.25 13.922 1 49.59 67 TYR B O 1
ATOM 1872 N N . ASN B 1 68 ? -5.434 -23.266 12.32 1 53.88 68 ASN B N 1
ATOM 1873 C CA . ASN B 1 68 ? -5.785 -21.859 12.492 1 53.88 68 ASN B CA 1
ATOM 1874 C C . ASN B 1 68 ? -4.582 -20.938 12.258 1 53.88 68 ASN B C 1
ATOM 1876 O O . ASN B 1 68 ? -4.434 -19.922 12.938 1 53.88 68 ASN B O 1
ATOM 1880 N N . ILE B 1 69 ? -3.422 -21.453 11.758 1 57.94 69 ILE B N 1
ATOM 1881 C CA . ILE B 1 69 ? -2.299 -20.547 11.555 1 57.94 69 ILE B CA 1
ATOM 1882 C C . ILE B 1 69 ? -2.469 -19.812 10.227 1 57.94 69 ILE B C 1
ATOM 1884 O O . ILE B 1 69 ? -2.639 -20.438 9.18 1 57.94 69 ILE B O 1
ATOM 1888 N N . PRO B 1 70 ? -2.498 -18.562 10.359 1 63.78 70 PRO B N 1
ATOM 1889 C CA . PRO B 1 70 ? -2.676 -17.812 9.117 1 63.78 70 PRO B CA 1
ATOM 1890 C C . PRO B 1 70 ? -1.507 -17.984 8.148 1 63.78 70 PRO B C 1
ATOM 1892 O O . PRO B 1 70 ? -0.35 -18.031 8.578 1 63.78 70 PRO B O 1
ATOM 1895 N N . VAL B 1 71 ? -1.793 -18.391 6.953 1 74.5 71 VAL B N 1
ATOM 1896 C CA . VAL B 1 71 ? -0.806 -18.453 5.883 1 74.5 71 VAL B CA 1
ATOM 1897 C C . VAL B 1 71 ? -0.315 -17.047 5.547 1 74.5 71 VAL B C 1
ATOM 1899 O O . VAL B 1 71 ? -1.11 -16.172 5.188 1 74.5 71 VAL B O 1
ATOM 1902 N N . ILE B 1 72 ? 0.973 -16.844 5.75 1 80.75 72 ILE B N 1
ATOM 1903 C CA . ILE B 1 72 ? 1.554 -15.547 5.426 1 80.75 72 ILE B CA 1
ATOM 1904 C C . ILE B 1 72 ? 1.561 -15.352 3.91 1 80.75 72 ILE B C 1
ATOM 1906 O O . ILE B 1 72 ? 2.162 -16.141 3.178 1 80.75 72 ILE B O 1
ATOM 1910 N N . SER B 1 73 ? 0.819 -14.367 3.502 1 88 73 SER B N 1
ATOM 1911 C CA . SER B 1 73 ? 0.711 -14.062 2.078 1 88 73 SER B CA 1
ATOM 1912 C C . SER B 1 73 ? 0.946 -12.586 1.809 1 88 73 SER B C 1
ATOM 1914 O O . SER B 1 73 ? 0.667 -11.742 2.662 1 88 73 SER B O 1
ATOM 1916 N N . GLN B 1 74 ? 1.554 -12.352 0.705 1 90.06 74 GLN B N 1
ATOM 1917 C CA . GLN B 1 74 ? 1.643 -10.992 0.175 1 90.06 74 GLN B CA 1
ATOM 1918 C C . GLN B 1 74 ? 0.668 -10.789 -0.981 1 90.06 74 GLN B C 1
ATOM 1920 O O . GLN B 1 74 ? 0.482 -11.68 -1.809 1 90.06 74 GLN B O 1
ATOM 1925 N N . PHE B 1 75 ? 0.078 -9.602 -0.968 1 93.31 75 PHE B N 1
ATOM 1926 C CA . PHE B 1 75 ? -0.918 -9.312 -1.99 1 93.31 75 PHE B CA 1
ATOM 1927 C C . PHE B 1 75 ? -0.5 -8.102 -2.82 1 93.31 75 PHE B C 1
ATOM 1929 O O . PHE B 1 75 ? 0.262 -7.254 -2.354 1 93.31 75 PHE B O 1
ATOM 1936 N N . GLY B 1 76 ? -0.961 -8.078 -4.004 1 95.06 76 GLY B N 1
ATOM 1937 C CA . GLY B 1 76 ? -0.9 -6.922 -4.887 1 95.06 76 GLY B CA 1
ATOM 1938 C C . GLY B 1 76 ? -2.117 -6.789 -5.781 1 95.06 76 GLY B C 1
ATOM 1939 O O . GLY B 1 76 ? -2.639 -7.789 -6.277 1 95.06 76 GLY B O 1
ATOM 1940 N N . PHE B 1 77 ? -2.6 -5.637 -5.934 1 96.25 77 PHE B N 1
ATOM 1941 C CA . PHE B 1 77 ? -3.795 -5.34 -6.715 1 96.25 77 PHE B CA 1
ATOM 1942 C C . PHE B 1 77 ? -3.475 -4.371 -7.848 1 96.25 77 PHE B C 1
ATOM 1944 O O . PHE B 1 77 ? -2.791 -3.367 -7.641 1 96.25 77 PHE B O 1
ATOM 1951 N N . GLY B 1 78 ? -3.869 -4.781 -9.039 1 96.44 78 GLY B N 1
ATOM 1952 C CA . GLY B 1 78 ? -3.584 -3.922 -10.18 1 96.44 78 GLY B CA 1
ATOM 1953 C C . GLY B 1 78 ? -4.508 -4.168 -11.359 1 96.44 78 GLY B C 1
ATOM 1954 O O . GLY B 1 78 ? -5.523 -4.855 -11.227 1 96.44 78 GLY B O 1
ATOM 1955 N N . TYR B 1 79 ? -4.203 -3.504 -12.406 1 96.62 79 TYR B N 1
ATOM 1956 C CA . TYR B 1 79 ? -5.027 -3.518 -13.609 1 96.62 79 TYR B CA 1
ATOM 1957 C C . TYR B 1 79 ? -4.219 -3.973 -14.812 1 96.62 79 TYR B C 1
ATOM 1959 O O . TYR B 1 79 ? -3.141 -3.439 -15.086 1 96.62 79 TYR B O 1
ATOM 1967 N N . ASP B 1 80 ? -4.723 -4.996 -15.43 1 97.12 80 ASP B N 1
ATOM 1968 C CA . ASP B 1 80 ? -4.152 -5.477 -16.688 1 97.12 80 ASP B CA 1
ATOM 1969 C C . ASP B 1 80 ? -4.859 -4.84 -17.875 1 97.12 80 ASP B C 1
ATOM 1971 O O . ASP B 1 80 ? -5.934 -5.289 -18.281 1 97.12 80 ASP B O 1
ATOM 1975 N N . ALA B 1 81 ? -4.191 -3.9 -18.484 1 94.75 81 ALA B N 1
ATOM 1976 C CA . ALA B 1 81 ? -4.785 -3.139 -19.578 1 94.75 81 ALA B CA 1
ATOM 1977 C C . ALA B 1 81 ? -4.965 -4.012 -20.812 1 94.75 81 ALA B C 1
ATOM 1979 O O . ALA B 1 81 ? -5.863 -3.77 -21.625 1 94.75 81 ALA B O 1
ATOM 1980 N N . SER B 1 82 ? -4.129 -5.012 -20.938 1 95.69 82 SER B N 1
ATOM 1981 C CA . SER B 1 82 ? -4.191 -5.852 -22.125 1 95.69 82 SER B CA 1
ATOM 1982 C C . SER B 1 82 ? -5.492 -6.648 -22.172 1 95.69 82 SER B C 1
ATOM 1984 O O . SER B 1 82 ? -6.016 -6.93 -23.25 1 95.69 82 SER B O 1
ATOM 1986 N N . THR B 1 83 ? -6.043 -7.004 -21.109 1 95.56 83 THR B N 1
ATOM 1987 C CA . THR B 1 83 ? -7.277 -7.785 -21.062 1 95.56 83 THR B CA 1
ATOM 1988 C C . THR B 1 83 ? -8.406 -6.969 -20.438 1 95.56 83 THR B C 1
ATOM 1990 O O . THR B 1 83 ? -9.523 -7.469 -20.281 1 95.56 83 THR B O 1
ATOM 1993 N N . ASP B 1 84 ? -8.07 -5.695 -20.078 1 96.25 84 ASP B N 1
ATOM 1994 C CA . ASP B 1 84 ? -9.039 -4.848 -19.391 1 96.25 84 ASP B CA 1
ATOM 1995 C C . ASP B 1 84 ? -9.609 -5.547 -18.156 1 96.25 84 ASP B C 1
ATOM 1997 O O . ASP B 1 84 ? -10.82 -5.633 -17.984 1 96.25 84 ASP B O 1
ATOM 2001 N N . ASP B 1 85 ? -8.773 -6.004 -17.328 1 97.38 85 ASP B N 1
ATOM 2002 C CA . ASP B 1 85 ? -9.125 -6.805 -16.156 1 97.38 85 ASP B CA 1
ATOM 2003 C C . ASP B 1 85 ? -8.367 -6.336 -14.914 1 97.38 85 ASP B C 1
ATOM 2005 O O . ASP B 1 85 ? -7.199 -5.953 -15 1 97.38 85 ASP B O 1
ATOM 2009 N N . TYR B 1 86 ? -9.109 -6.289 -13.836 1 97.12 86 TYR B N 1
ATOM 2010 C CA . TYR B 1 86 ? -8.438 -6.117 -12.555 1 97.12 86 TYR B CA 1
ATOM 2011 C C . TYR B 1 86 ? -7.945 -7.457 -12.016 1 97.12 86 TYR B C 1
ATOM 2013 O O . TYR B 1 86 ? -8.672 -8.453 -12.047 1 97.12 86 TYR B O 1
ATOM 2021 N N . LYS B 1 87 ? -6.734 -7.379 -11.539 1 97.56 87 LYS B N 1
ATOM 2022 C CA . LYS B 1 87 ? -6.133 -8.625 -11.07 1 97.56 87 LYS B CA 1
ATOM 2023 C C . LYS B 1 87 ? -5.543 -8.461 -9.672 1 97.56 87 LYS B C 1
ATOM 2025 O O . LYS B 1 87 ? -5.051 -7.387 -9.32 1 97.56 87 LYS B O 1
ATOM 2030 N N . MET B 1 88 ? -5.695 -9.461 -8.898 1 96.88 88 MET B N 1
ATOM 2031 C CA . MET B 1 88 ? -5.043 -9.586 -7.598 1 96.88 88 MET B CA 1
ATOM 2032 C C . MET B 1 88 ? -4.035 -10.727 -7.605 1 96.88 88 MET B C 1
ATOM 2034 O O . MET B 1 88 ? -4.324 -11.812 -8.109 1 96.88 88 MET B O 1
ATOM 2038 N N . VAL B 1 89 ? -2.826 -10.406 -7.121 1 96.81 89 VAL B N 1
ATOM 2039 C CA . VAL B 1 89 ? -1.797 -11.438 -6.996 1 96.81 89 VAL B CA 1
ATOM 2040 C C . VAL B 1 89 ? -1.611 -11.805 -5.527 1 96.81 89 VAL B C 1
ATOM 2042 O O . VAL B 1 89 ? -1.533 -10.922 -4.664 1 96.81 89 VAL B O 1
ATOM 2045 N N . ARG B 1 90 ? -1.634 -13.039 -5.23 1 94.44 90 ARG B N 1
ATOM 2046 C CA . ARG B 1 90 ? -1.356 -13.578 -3.904 1 94.44 90 ARG B CA 1
ATOM 2047 C C . ARG B 1 90 ? -0.13 -14.484 -3.928 1 94.44 90 ARG B C 1
ATOM 2049 O O . ARG B 1 90 ? -0.068 -15.438 -4.707 1 94.44 90 ARG B O 1
ATOM 2056 N N . ILE B 1 91 ? 0.818 -14.094 -3.107 1 92.69 91 ILE B N 1
ATOM 2057 C CA . ILE B 1 91 ? 2.035 -14.883 -2.98 1 92.69 91 ILE B CA 1
ATOM 2058 C C . ILE B 1 91 ? 2.076 -15.555 -1.608 1 92.69 91 ILE B C 1
ATOM 2060 O O . ILE B 1 91 ? 2.156 -14.875 -0.582 1 92.69 91 ILE B O 1
ATOM 2064 N N . VAL B 1 92 ? 2.047 -16.828 -1.581 1 88.69 92 VAL B N 1
ATOM 2065 C CA . VAL B 1 92 ? 2.203 -17.562 -0.333 1 88.69 92 VAL B CA 1
ATOM 2066 C C . VAL B 1 92 ? 3.686 -17.688 0.012 1 88.69 92 VAL B C 1
ATOM 2068 O O . VAL B 1 92 ? 4.43 -18.391 -0.671 1 88.69 92 VAL B O 1
ATOM 2071 N N . MET B 1 93 ? 4.066 -17.094 1.08 1 85.5 93 MET B N 1
ATOM 2072 C CA . MET B 1 93 ? 5.492 -16.891 1.339 1 85.5 93 MET B CA 1
ATOM 2073 C C . MET B 1 93 ? 6.156 -18.203 1.773 1 85.5 93 MET B C 1
ATOM 2075 O O . MET B 1 93 ? 7.332 -18.422 1.483 1 85.5 93 MET B O 1
ATOM 2079 N N . SER B 1 94 ? 5.469 -18.984 2.479 1 82.25 94 SER B N 1
ATOM 2080 C CA . SER B 1 94 ? 6.062 -20.219 2.969 1 82.25 94 SER B CA 1
ATOM 2081 C C . SER B 1 94 ? 6.32 -21.203 1.826 1 82.25 94 SER B C 1
ATOM 2083 O O . SER B 1 94 ? 7.352 -21.875 1.802 1 82.25 94 SER B O 1
ATOM 2085 N N . THR B 1 95 ? 5.492 -21.297 0.857 1 83.56 95 THR B N 1
ATOM 2086 C CA . THR B 1 95 ? 5.594 -22.266 -0.227 1 83.56 95 THR B CA 1
ATOM 2087 C C . THR B 1 95 ? 5.98 -21.578 -1.533 1 83.56 95 THR B C 1
ATOM 2089 O O . THR B 1 95 ? 6.273 -22.25 -2.529 1 83.56 95 THR B O 1
ATOM 2092 N N . LYS B 1 96 ? 5.883 -20.297 -1.616 1 87.44 96 LYS B N 1
ATOM 2093 C CA . LYS B 1 96 ? 6.234 -19.469 -2.768 1 87.44 96 LYS B CA 1
ATOM 2094 C C . LYS B 1 96 ? 5.219 -19.641 -3.896 1 87.44 96 LYS B C 1
ATOM 2096 O O . LYS B 1 96 ? 5.5 -19.297 -5.047 1 87.44 96 LYS B O 1
ATOM 2101 N N . GLN B 1 97 ? 4.141 -20.25 -3.566 1 90.94 97 GLN B N 1
ATOM 2102 C CA . GLN B 1 97 ? 3.068 -20.375 -4.551 1 90.94 97 GLN B CA 1
ATOM 2103 C C . GLN B 1 97 ? 2.469 -19.016 -4.887 1 90.94 97 GLN B C 1
ATOM 2105 O O . GLN B 1 97 ? 2.311 -18.156 -4.004 1 90.94 97 GLN B O 1
ATOM 2110 N N . VAL B 1 98 ? 2.127 -18.875 -6.137 1 94.44 98 VAL B N 1
ATOM 2111 C CA . VAL B 1 98 ? 1.568 -17.609 -6.598 1 94.44 98 VAL B CA 1
ATOM 2112 C C . VAL B 1 98 ? 0.203 -17.844 -7.238 1 94.44 98 VAL B C 1
ATOM 2114 O O . VAL B 1 98 ? 0.043 -18.766 -8.055 1 94.44 98 VAL B O 1
ATOM 2117 N N . PHE B 1 99 ? -0.743 -17.109 -6.859 1 96.38 99 PHE B N 1
ATOM 2118 C CA . PHE B 1 99 ? -2.094 -17.141 -7.406 1 96.38 99 PHE B CA 1
ATOM 2119 C C . PHE B 1 99 ? -2.496 -15.789 -7.965 1 96.38 99 PHE B C 1
ATOM 2121 O O . PHE B 1 99 ? -2.166 -14.75 -7.387 1 96.38 99 PHE B O 1
ATOM 2128 N N . VAL B 1 100 ? -3.191 -15.852 -9.055 1 97.75 100 VAL B N 1
ATOM 2129 C CA . VAL B 1 100 ? -3.707 -14.625 -9.664 1 97.75 100 VAL B CA 1
ATOM 2130 C C . VAL B 1 100 ? -5.23 -14.688 -9.734 1 97.75 100 VAL B C 1
ATOM 2132 O O . VAL B 1 100 ? -5.797 -15.648 -10.258 1 97.75 100 VAL B O 1
ATOM 2135 N N . TYR B 1 101 ? -5.867 -13.766 -9.172 1 97.56 101 TYR B N 1
ATOM 2136 C CA . TYR B 1 101 ? -7.312 -13.586 -9.273 1 97.56 101 TYR B CA 1
ATOM 2137 C C . TYR B 1 101 ? -7.66 -12.633 -10.414 1 97.56 101 TYR B C 1
ATOM 2139 O O . TYR B 1 101 ? -7.008 -11.602 -10.594 1 97.56 101 TYR B O 1
ATOM 2147 N N . SER B 1 102 ? -8.641 -12.961 -11.148 1 97.56 102 SER B N 1
ATOM 2148 C CA . SER B 1 102 ? -9.219 -12.094 -12.172 1 97.56 102 SER B CA 1
ATOM 2149 C C . SER B 1 102 ? -10.625 -11.633 -11.781 1 97.56 102 SER B C 1
ATOM 2151 O O . SER B 1 102 ? -11.492 -12.461 -11.477 1 97.56 102 SER B O 1
ATOM 2153 N N . LEU B 1 103 ? -10.75 -10.344 -11.766 1 96.25 103 LEU B N 1
ATOM 2154 C CA . LEU B 1 103 ? -12.086 -9.82 -11.484 1 96.25 103 LEU B CA 1
ATOM 2155 C C . LEU B 1 103 ? -13.078 -10.242 -12.562 1 96.25 103 LEU B C 1
ATOM 2157 O O . LEU B 1 103 ? -14.258 -10.461 -12.281 1 96.25 103 LEU B O 1
ATOM 2161 N N . GLU B 1 104 ? -12.648 -10.367 -13.758 1 95.94 104 GLU B N 1
ATOM 2162 C CA . GLU B 1 104 ? -13.492 -10.734 -14.891 1 95.94 104 GLU B CA 1
ATOM 2163 C C . GLU B 1 104 ? -14.062 -12.141 -14.719 1 95.94 104 GLU B C 1
ATOM 2165 O O . GLU B 1 104 ? -15.266 -12.359 -14.891 1 95.94 104 GLU B O 1
ATOM 2170 N N . THR B 1 105 ? -13.281 -13.086 -14.422 1 96.25 105 THR B N 1
ATOM 2171 C CA . THR B 1 105 ? -13.719 -14.469 -14.289 1 96.25 105 THR B CA 1
ATOM 2172 C C . THR B 1 105 ? -14.109 -14.781 -12.844 1 96.25 105 THR B C 1
ATOM 2174 O O . THR B 1 105 ? -14.719 -15.812 -12.57 1 96.25 105 THR B O 1
ATOM 2177 N N . ASN B 1 106 ? -13.82 -13.883 -11.938 1 96.44 106 ASN B N 1
ATOM 2178 C CA . ASN B 1 106 ? -14.062 -14.047 -10.508 1 96.44 106 ASN B CA 1
ATOM 2179 C C . ASN B 1 106 ? -13.484 -15.367 -9.992 1 96.44 106 ASN B C 1
ATOM 2181 O O . ASN B 1 106 ? -14.18 -16.125 -9.32 1 96.44 106 ASN B O 1
ATOM 2185 N N . SER B 1 107 ? -12.242 -15.586 -10.273 1 96.69 107 SER B N 1
ATOM 2186 C CA . SER B 1 107 ? -11.602 -16.828 -9.867 1 96.69 107 SER B CA 1
ATOM 2187 C C . SER B 1 107 ? -10.086 -16.672 -9.758 1 96.69 107 SER B C 1
ATOM 2189 O O . SER B 1 107 ? -9.516 -15.758 -10.359 1 96.69 107 SER B O 1
ATOM 2191 N N . TRP B 1 108 ? -9.578 -17.578 -8.977 1 96.62 108 TRP B N 1
ATOM 2192 C CA . TRP B 1 108 ? -8.125 -17.656 -8.82 1 96.62 108 TRP B CA 1
ATOM 2193 C C . TRP B 1 108 ? -7.527 -18.719 -9.734 1 96.62 108 TRP B C 1
ATOM 2195 O O . TRP B 1 108 ? -8.125 -19.766 -9.945 1 96.62 108 TRP B O 1
ATOM 2205 N N . LYS B 1 109 ? -6.395 -18.469 -10.211 1 96.62 109 LYS B N 1
ATOM 2206 C CA . LYS B 1 109 ? -5.594 -19.469 -10.922 1 96.62 109 LYS B CA 1
ATOM 2207 C C . LYS B 1 109 ? -4.152 -19.469 -10.422 1 96.62 109 LYS B C 1
ATOM 2209 O O . LYS B 1 109 ? -3.592 -18.406 -10.125 1 96.62 109 LYS B O 1
ATOM 2214 N N . ARG B 1 110 ? -3.584 -20.609 -10.336 1 95.44 110 ARG B N 1
ATOM 2215 C CA . ARG B 1 110 ? -2.182 -20.734 -9.953 1 95.44 110 ARG B CA 1
ATOM 2216 C C . ARG B 1 110 ? -1.262 -20.453 -11.141 1 95.44 110 ARG B C 1
ATOM 2218 O O . ARG B 1 110 ? -1.542 -20.891 -12.258 1 95.44 110 ARG B O 1
ATOM 2225 N N . VAL B 1 111 ? -0.245 -19.719 -10.859 1 95.94 111 VAL B N 1
ATOM 2226 C CA . VAL B 1 111 ? 0.752 -19.453 -11.891 1 95.94 111 VAL B CA 1
ATOM 2227 C C . VAL B 1 111 ? 2.131 -19.891 -11.398 1 95.94 111 VAL B C 1
ATOM 2229 O O . VAL B 1 111 ? 2.244 -20.625 -10.422 1 95.94 111 VAL B O 1
ATOM 2232 N N . GLN B 1 112 ? 3.184 -19.5 -12.109 1 90.5 112 GLN B N 1
ATOM 2233 C CA . GLN B 1 112 ? 4.539 -19.891 -11.742 1 90.5 112 GLN B CA 1
ATOM 2234 C C . GLN B 1 112 ? 4.887 -19.406 -10.336 1 90.5 112 GLN B C 1
ATOM 2236 O O . GLN B 1 112 ? 4.539 -18.281 -9.969 1 90.5 112 GLN B O 1
ATOM 2241 N N . ASP B 1 113 ? 5.617 -20.25 -9.633 1 89.81 113 ASP B N 1
ATOM 2242 C CA . ASP B 1 113 ? 6.012 -19.922 -8.266 1 89.81 113 ASP B CA 1
ATOM 2243 C C . ASP B 1 113 ? 7 -18.766 -8.25 1 89.81 113 ASP B C 1
ATOM 2245 O O . ASP B 1 113 ? 7.645 -18.469 -9.258 1 89.81 113 ASP B O 1
ATOM 2249 N N . PHE B 1 114 ? 6.934 -18.078 -7.145 1 86.5 114 PHE B N 1
ATOM 2250 C CA . PHE B 1 114 ? 7.891 -17.016 -6.887 1 86.5 114 PH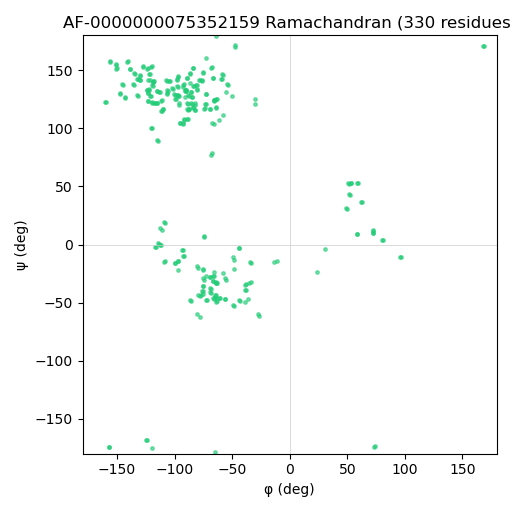E B CA 1
ATOM 2251 C C . PHE B 1 114 ? 9.289 -17.578 -6.672 1 86.5 114 PHE B C 1
ATOM 2253 O O . PHE B 1 114 ? 9.594 -18.109 -5.605 1 86.5 114 PHE B O 1
ATOM 2260 N N . SER B 1 115 ? 9.984 -17.938 -7.711 1 71.31 115 SER B N 1
ATOM 2261 C CA . SER B 1 115 ? 11.242 -18.688 -7.645 1 71.31 115 SER B CA 1
ATOM 2262 C C . SER B 1 115 ? 12.438 -17.734 -7.656 1 71.31 115 SER B C 1
ATOM 2264 O O . SER B 1 115 ? 13.586 -18.188 -7.676 1 71.31 115 SER B O 1
ATOM 2266 N N . HIS B 1 116 ? 12.203 -16.562 -7.805 1 56.91 116 HIS B N 1
ATOM 2267 C CA . HIS B 1 116 ? 13.43 -15.836 -8.07 1 56.91 116 HIS B CA 1
ATOM 2268 C C . HIS B 1 116 ? 14.516 -16.188 -7.059 1 56.91 116 HIS B C 1
ATOM 2270 O O . HIS B 1 116 ? 15.703 -16.188 -7.387 1 56.91 116 HIS B O 1
ATOM 2276 N N . HIS B 1 117 ? 14.273 -16.125 -5.785 1 53.59 117 HIS B N 1
ATOM 2277 C CA . HIS B 1 117 ? 15.414 -16.391 -4.922 1 53.59 117 HIS B CA 1
ATOM 2278 C C . HIS B 1 117 ? 15.148 -17.594 -4.012 1 53.59 117 HIS B C 1
ATOM 2280 O O . HIS B 1 117 ? 14.031 -17.75 -3.508 1 53.59 117 HIS B O 1
ATOM 2286 N N . SER B 1 118 ? 15.703 -18.656 -4.453 1 50.06 118 SER B N 1
ATOM 2287 C CA . SER B 1 118 ? 15.711 -19.938 -3.77 1 50.06 118 SER B CA 1
ATOM 2288 C C . SER B 1 118 ? 15.781 -19.766 -2.256 1 50.06 118 SER B C 1
ATOM 2290 O O . SER B 1 118 ? 15.648 -20.734 -1.505 1 50.06 118 SER B O 1
ATOM 2292 N N . SER B 1 119 ? 16.125 -18.578 -1.865 1 53.69 119 SER B N 1
ATOM 2293 C CA . SER B 1 119 ? 16.453 -18.562 -0.443 1 53.69 119 SER B CA 1
ATOM 2294 C C . SER B 1 119 ? 15.203 -18.406 0.409 1 53.69 119 SER B C 1
ATOM 2296 O O . SER B 1 119 ? 14.359 -17.547 0.121 1 53.69 119 SER B O 1
ATOM 2298 N N . SER B 1 120 ? 14.914 -19.344 1.203 1 56.19 120 SER B N 1
ATOM 2299 C CA . SER B 1 120 ? 13.875 -19.422 2.223 1 56.19 120 SER B CA 1
ATOM 2300 C C . SER B 1 120 ? 13.805 -18.125 3.035 1 56.19 120 SER B C 1
ATOM 2302 O O . SER B 1 120 ? 12.828 -17.891 3.754 1 56.19 120 SER B O 1
ATOM 2304 N N . THR B 1 121 ? 14.742 -17.172 2.725 1 63.22 121 THR B N 1
ATOM 2305 C CA . THR B 1 121 ? 14.852 -16.062 3.664 1 63.22 121 THR B CA 1
ATOM 2306 C C . THR B 1 121 ? 14.352 -14.773 3.029 1 63.22 121 THR B C 1
ATOM 2308 O O . THR B 1 121 ? 14.5 -13.695 3.607 1 63.22 121 THR B O 1
ATOM 2311 N N . ILE B 1 122 ? 13.664 -14.945 1.858 1 69.88 122 ILE B N 1
ATOM 2312 C CA . ILE B 1 122 ? 13.203 -13.719 1.221 1 69.88 122 ILE B CA 1
ATOM 2313 C C . ILE B 1 122 ? 11.852 -13.305 1.803 1 69.88 122 ILE B C 1
ATOM 2315 O O . ILE B 1 122 ? 10.977 -14.148 2.016 1 69.88 122 ILE B O 1
ATOM 2319 N N . ARG B 1 123 ? 11.891 -12.102 2.113 1 74.12 123 ARG B N 1
ATOM 2320 C CA . ARG B 1 123 ? 10.625 -11.523 2.561 1 74.12 123 ARG B CA 1
ATOM 2321 C C . ARG B 1 123 ? 10.234 -10.328 1.695 1 74.12 123 ARG B C 1
ATOM 2323 O O . ARG B 1 123 ? 11.102 -9.594 1.219 1 74.12 123 ARG B O 1
ATOM 2330 N N . LEU B 1 124 ? 8.977 -10.305 1.286 1 80.31 124 LEU B N 1
ATOM 2331 C CA . LEU B 1 124 ? 8.414 -9.125 0.625 1 80.31 124 LEU B CA 1
ATOM 2332 C C . LEU B 1 124 ? 7.805 -8.172 1.643 1 80.31 124 LEU B C 1
ATOM 2334 O O . LEU B 1 124 ? 7.102 -8.602 2.561 1 80.31 124 LEU B O 1
ATOM 2338 N N . ARG B 1 125 ? 8.172 -7.004 1.468 1 73 125 ARG B N 1
ATOM 2339 C CA . ARG B 1 125 ? 7.676 -6.012 2.414 1 73 125 ARG B CA 1
ATOM 2340 C C . ARG B 1 125 ? 6.5 -5.238 1.828 1 73 125 ARG B C 1
ATOM 2342 O O . ARG B 1 125 ? 6.566 -4.758 0.694 1 73 125 ARG B O 1
ATOM 2349 N N . GLY B 1 126 ? 5.395 -5.242 2.709 1 72.69 126 GLY B N 1
ATOM 2350 C CA . GLY B 1 126 ? 4.242 -4.441 2.33 1 72.69 126 GLY B CA 1
ATOM 2351 C C . GLY B 1 126 ? 3.436 -5.051 1.2 1 72.69 126 GLY B C 1
ATOM 2352 O O . GLY B 1 126 ? 3.645 -6.211 0.839 1 72.69 126 GLY B O 1
ATOM 2353 N N . GLY B 1 127 ? 2.447 -4.316 0.705 1 81.81 127 GLY B N 1
ATOM 2354 C CA . GLY B 1 127 ? 1.653 -4.711 -0.447 1 81.81 127 GLY B CA 1
ATOM 2355 C C . GLY B 1 127 ? 2.299 -4.348 -1.771 1 81.81 127 GLY B C 1
ATOM 2356 O O . GLY B 1 127 ? 3.156 -3.465 -1.827 1 81.81 127 GLY B O 1
ATOM 2357 N N . GLY B 1 128 ? 1.989 -5.109 -2.766 1 90 128 GLY B N 1
ATOM 2358 C CA . GLY B 1 128 ? 2.469 -4.785 -4.102 1 90 128 GLY B CA 1
ATOM 2359 C C . GLY B 1 128 ? 1.893 -3.492 -4.645 1 90 128 GLY B C 1
ATOM 2360 O O . GLY B 1 128 ? 0.673 -3.316 -4.68 1 90 128 GLY B O 1
ATOM 2361 N N . ALA B 1 129 ? 2.76 -2.627 -5 1 90.75 129 ALA B N 1
ATOM 2362 C CA . ALA B 1 129 ? 2.338 -1.355 -5.586 1 90.75 129 ALA B CA 1
ATOM 2363 C C . ALA B 1 129 ? 2.234 -1.457 -7.105 1 90.75 129 ALA B C 1
ATOM 2365 O O . ALA B 1 129 ? 3.152 -1.952 -7.762 1 90.75 129 ALA B O 1
ATOM 2366 N N . PHE B 1 130 ? 1.158 -0.962 -7.609 1 93.38 130 PHE B N 1
ATOM 2367 C CA . PHE B 1 130 ? 0.896 -1.075 -9.039 1 93.38 130 PHE B CA 1
ATOM 2368 C C . PHE B 1 130 ? 1.517 0.093 -9.797 1 93.38 130 PHE B C 1
ATOM 2370 O O . PHE B 1 130 ? 1.207 1.254 -9.523 1 93.38 130 PHE B O 1
ATOM 2377 N N . ALA B 1 131 ? 2.447 -0.249 -10.641 1 89.94 131 ALA B N 1
ATOM 2378 C CA . ALA B 1 131 ? 3.055 0.742 -11.523 1 89.94 131 ALA B CA 1
ATOM 2379 C C . ALA B 1 131 ? 3.453 0.115 -12.859 1 89.94 131 ALA B C 1
ATOM 2381 O O . ALA B 1 131 ? 4.117 -0.925 -12.891 1 89.94 131 ALA B O 1
ATOM 2382 N N . GLY B 1 132 ? 3.033 0.763 -13.891 1 86 132 GLY B N 1
ATOM 2383 C CA . GLY B 1 132 ? 3.438 0.323 -15.219 1 86 132 GLY B CA 1
ATOM 2384 C C . GLY B 1 132 ? 2.955 -1.074 -15.555 1 86 132 GLY B C 1
ATOM 2385 O O . GLY B 1 132 ? 3.709 -1.882 -16.094 1 86 132 GLY B O 1
ATOM 2386 N N . GLY B 1 133 ? 1.877 -1.436 -15.18 1 92.62 133 GLY B N 1
ATOM 2387 C CA . GLY B 1 133 ? 1.289 -2.723 -15.508 1 92.62 133 GLY B CA 1
ATOM 2388 C C . GLY B 1 133 ? 1.816 -3.859 -14.656 1 92.62 133 GLY B C 1
ATOM 2389 O O . GLY B 1 133 ? 1.499 -5.023 -14.898 1 92.62 133 GLY B O 1
ATOM 2390 N N . ALA B 1 134 ? 2.646 -3.484 -13.711 1 93.69 134 ALA B N 1
ATOM 2391 C CA . ALA B 1 134 ? 3.254 -4.504 -12.859 1 93.69 134 ALA B CA 1
ATOM 2392 C C . ALA B 1 134 ? 3.045 -4.184 -11.383 1 9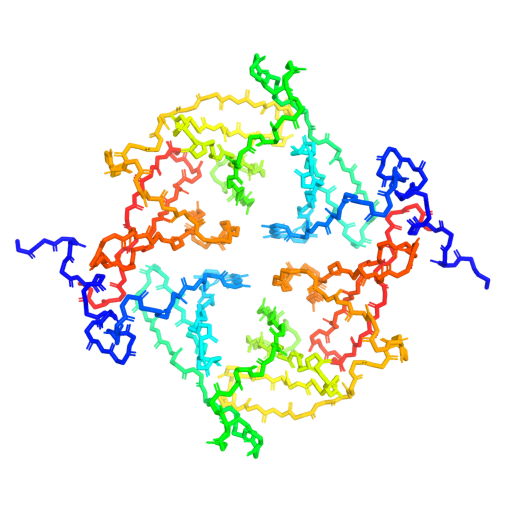3.69 134 ALA B C 1
ATOM 2394 O O . ALA B 1 134 ? 2.822 -3.027 -11.016 1 93.69 134 ALA B O 1
ATOM 2395 N N . LEU B 1 135 ? 3.033 -5.215 -10.602 1 94.56 135 LEU B N 1
ATOM 2396 C CA . LEU B 1 135 ? 3.033 -5.078 -9.148 1 94.56 135 LEU B CA 1
ATOM 2397 C C . LEU B 1 135 ? 4.445 -5.195 -8.586 1 94.56 135 LEU B C 1
ATOM 2399 O O . LEU B 1 135 ? 5.164 -6.145 -8.906 1 94.56 135 LEU B O 1
ATOM 2403 N N . ASN B 1 136 ? 4.805 -4.223 -7.809 1 89.19 136 ASN B N 1
ATOM 2404 C CA . ASN B 1 136 ? 6.184 -4.105 -7.344 1 89.19 136 ASN B CA 1
ATOM 2405 C C . ASN B 1 136 ? 6.281 -4.277 -5.832 1 89.19 136 ASN B C 1
ATOM 2407 O O . ASN B 1 136 ? 5.516 -3.666 -5.082 1 89.19 136 ASN B O 1
ATOM 2411 N N . TRP B 1 137 ? 7.207 -5.102 -5.34 1 87.94 137 TRP B N 1
ATOM 2412 C CA . TRP B 1 137 ? 7.523 -5.293 -3.93 1 87.94 137 TRP B CA 1
ATOM 2413 C C . TRP B 1 137 ? 9 -5.031 -3.662 1 87.94 137 TRP B C 1
ATOM 2415 O O . TRP B 1 137 ? 9.844 -5.219 -4.543 1 87.94 137 TRP B O 1
ATOM 2425 N N . VAL B 1 138 ? 9.234 -4.598 -2.457 1 80.38 138 VAL B N 1
ATOM 2426 C CA . VAL B 1 138 ? 10.617 -4.59 -1.985 1 80.38 138 VAL B CA 1
ATOM 2427 C C . VAL B 1 138 ? 10.961 -5.941 -1.359 1 80.38 138 VAL B C 1
ATOM 2429 O O . VAL B 1 138 ? 10.211 -6.453 -0.528 1 80.38 138 VAL B O 1
ATOM 2432 N N . GLU B 1 139 ? 12 -6.469 -1.821 1 78.25 139 GLU B N 1
ATOM 2433 C CA . GLU B 1 139 ? 12.5 -7.727 -1.277 1 78.25 139 GLU B CA 1
ATOM 2434 C C . GLU B 1 139 ? 13.609 -7.484 -0.255 1 78.25 139 GLU B C 1
ATOM 2436 O O . GLU B 1 139 ? 14.508 -6.684 -0.492 1 78.25 139 GLU B O 1
ATOM 2441 N N . VAL B 1 140 ? 13.422 -8.102 0.909 1 69.06 140 VAL B N 1
ATOM 2442 C CA . VAL B 1 140 ? 14.469 -8.031 1.922 1 69.06 140 VAL B CA 1
ATOM 2443 C C . VAL B 1 140 ? 15.031 -9.43 2.176 1 69.06 140 VAL B C 1
ATOM 2445 O O . VAL B 1 140 ? 14.281 -10.398 2.299 1 69.06 140 VAL B O 1
ATOM 2448 N N . LYS B 1 141 ? 16.312 -9.539 1.973 1 63.25 141 LYS B N 1
ATOM 2449 C CA . LYS B 1 141 ? 16.969 -10.797 2.297 1 63.25 141 LYS B CA 1
ATOM 2450 C C . LYS B 1 141 ? 17.594 -10.75 3.686 1 63.25 141 LYS B C 1
ATOM 2452 O O . LYS B 1 141 ? 18.078 -9.695 4.117 1 63.25 141 LYS B O 1
ATOM 2457 N N . SER B 1 142 ? 17.156 -11.648 4.574 1 57.56 142 SER B N 1
ATOM 2458 C CA . SER B 1 142 ? 17.688 -11.695 5.934 1 57.56 142 SER B CA 1
ATOM 2459 C C . SER B 1 142 ? 19.172 -11.383 5.957 1 57.56 142 SER B C 1
ATOM 2461 O O . SER B 1 142 ? 19.672 -10.789 6.91 1 57.56 142 SER B O 1
ATOM 2463 N N . ASP B 1 143 ? 19.859 -11.977 5.105 1 49.97 143 ASP B N 1
ATOM 2464 C CA . ASP B 1 143 ? 21.312 -11.812 5.105 1 49.97 143 ASP B CA 1
ATOM 2465 C C . ASP B 1 143 ? 21.734 -10.656 4.199 1 49.97 143 ASP B C 1
ATOM 2467 O O . ASP B 1 143 ? 21.484 -10.688 2.992 1 49.97 143 ASP B O 1
ATOM 2471 N N . CYS B 1 144 ? 22.5 -9.711 4.668 1 49.62 144 CYS B N 1
ATOM 2472 C CA . CYS B 1 144 ? 23.219 -8.539 4.172 1 49.62 144 CYS B CA 1
ATOM 2473 C C . CYS B 1 144 ? 22.594 -8.016 2.887 1 49.62 144 CYS B C 1
ATOM 2475 O O . CYS B 1 144 ? 23.172 -7.152 2.221 1 49.62 144 CYS B O 1
ATOM 2477 N N . CYS B 1 145 ? 21.875 -8.898 2.168 1 48.75 145 CYS B N 1
ATOM 2478 C CA . CYS B 1 145 ? 21.797 -8.609 0.74 1 48.75 145 CYS B CA 1
ATOM 2479 C C . CYS B 1 145 ? 20.891 -7.414 0.47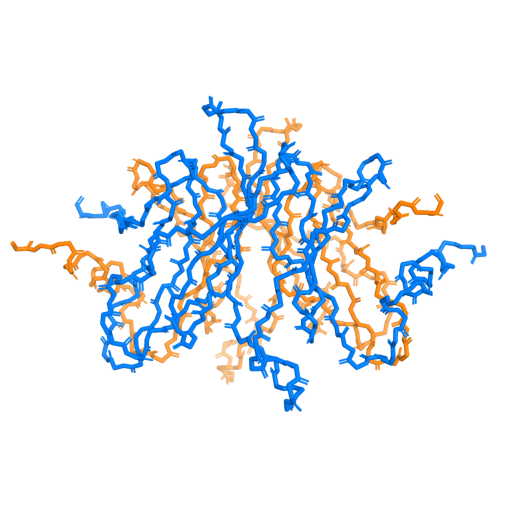1 1 48.75 145 CYS B C 1
ATOM 2481 O O . CYS B 1 145 ? 20.047 -7.078 1.298 1 48.75 145 CYS B O 1
ATOM 2483 N N . PRO B 1 146 ? 21.219 -6.91 -0.831 1 51.16 146 PRO B N 1
ATOM 2484 C CA . PRO B 1 146 ? 20.594 -5.723 -1.418 1 51.16 146 PRO B CA 1
ATOM 2485 C C . PRO B 1 146 ? 19.062 -5.82 -1.465 1 51.16 146 PRO B C 1
ATOM 2487 O O . PRO B 1 146 ? 18.516 -6.922 -1.575 1 51.16 146 PRO B O 1
ATOM 2490 N N . LEU B 1 147 ? 18.453 -4.789 -1.014 1 61.16 147 LEU B N 1
ATOM 2491 C CA . LEU B 1 147 ? 17.031 -4.566 -1.251 1 61.16 147 LEU B CA 1
ATOM 2492 C C . LEU B 1 147 ? 16.734 -4.52 -2.744 1 61.16 147 LEU B C 1
ATOM 2494 O O . LEU B 1 147 ? 17.469 -3.904 -3.514 1 61.16 147 LEU B O 1
ATOM 2498 N N . LEU B 1 148 ? 16.031 -5.535 -3.234 1 68.62 148 LEU B N 1
ATOM 2499 C CA . LEU B 1 148 ? 15.594 -5.547 -4.625 1 68.62 148 LEU B CA 1
ATOM 2500 C C . LEU B 1 148 ? 14.094 -5.309 -4.719 1 68.62 148 LEU B C 1
ATOM 2502 O O . LEU B 1 148 ? 13.352 -5.629 -3.785 1 68.62 148 LEU B O 1
ATOM 2506 N N . ILE B 1 149 ? 13.852 -4.566 -5.75 1 80.12 149 ILE B N 1
ATOM 2507 C CA . ILE B 1 149 ? 12.43 -4.504 -6.09 1 80.12 149 ILE B CA 1
ATOM 2508 C C . ILE B 1 149 ? 12.078 -5.633 -7.059 1 80.12 149 ILE B C 1
ATOM 2510 O O . ILE B 1 149 ? 12.727 -5.793 -8.094 1 80.12 149 ILE B O 1
ATOM 2514 N N . THR B 1 150 ? 11.305 -6.438 -6.656 1 84.56 150 THR B N 1
ATOM 2515 C CA . THR B 1 150 ? 10.75 -7.469 -7.531 1 84.56 150 THR B CA 1
ATOM 2516 C C . THR B 1 150 ? 9.367 -7.059 -8.031 1 84.56 150 THR B C 1
ATOM 2518 O O . THR B 1 150 ? 8.57 -6.496 -7.285 1 84.56 150 THR B O 1
ATOM 2521 N N . ALA B 1 151 ? 9.18 -7.297 -9.328 1 90.31 151 ALA B N 1
ATOM 2522 C CA . ALA B 1 151 ? 7.906 -6.926 -9.945 1 90.31 151 ALA B CA 1
ATOM 2523 C C . ALA B 1 151 ? 7.234 -8.141 -10.578 1 90.31 151 ALA B C 1
ATOM 2525 O O . ALA B 1 151 ? 7.91 -9.078 -11.008 1 90.31 151 ALA B O 1
ATOM 2526 N N . PHE B 1 152 ? 5.969 -8.203 -10.578 1 93.94 152 PHE B N 1
ATOM 2527 C CA . PHE B 1 152 ? 5.133 -9.195 -11.242 1 93.94 152 PHE B CA 1
ATOM 2528 C C . PHE B 1 152 ? 4.355 -8.562 -12.391 1 93.94 152 PHE B C 1
ATOM 2530 O O . PHE B 1 152 ? 3.486 -7.719 -12.164 1 93.94 152 PHE B O 1
ATOM 2537 N N . ASP B 1 153 ? 4.648 -8.984 -13.602 1 95.06 153 ASP B N 1
ATOM 2538 C CA . ASP B 1 153 ? 3.955 -8.484 -14.789 1 95.06 153 ASP B CA 1
ATOM 2539 C C . ASP B 1 153 ? 2.539 -9.055 -14.875 1 95.06 153 ASP B C 1
ATOM 2541 O O . ASP B 1 153 ? 2.355 -10.266 -14.969 1 95.06 153 ASP B O 1
ATOM 2545 N N . LEU B 1 154 ? 1.585 -8.195 -14.883 1 97 154 LEU B N 1
ATOM 2546 C CA . LEU B 1 154 ? 0.205 -8.664 -14.852 1 97 154 LEU B CA 1
ATOM 2547 C C . LEU B 1 154 ? -0.213 -9.227 -16.203 1 97 154 LEU B C 1
ATOM 2549 O O . LEU B 1 154 ? -1.094 -10.086 -16.281 1 97 154 LEU B O 1
ATOM 2553 N N . LYS B 1 155 ? 0.339 -8.727 -17.219 1 96.44 155 LYS B N 1
ATOM 2554 C CA . LYS B 1 155 ? 0.008 -9.188 -18.562 1 96.44 155 LYS B CA 1
ATOM 2555 C C . LYS B 1 155 ? 0.58 -10.586 -18.828 1 96.44 155 LYS B C 1
ATOM 2557 O O . LYS B 1 155 ? -0.15 -11.5 -19.203 1 96.44 155 LYS B O 1
ATOM 2562 N N . HIS B 1 156 ? 1.812 -10.781 -18.516 1 96.38 156 HIS B N 1
ATOM 2563 C CA . HIS B 1 156 ? 2.49 -12.031 -18.828 1 96.38 156 HIS B CA 1
ATOM 2564 C C . HIS B 1 156 ? 2.496 -12.977 -17.625 1 96.38 156 HIS B C 1
ATOM 2566 O O . HIS B 1 156 ? 2.768 -14.172 -17.766 1 96.38 156 HIS B O 1
ATOM 2572 N N . GLU B 1 157 ? 2.186 -12.445 -16.469 1 96.25 157 GLU B N 1
ATOM 2573 C CA . GLU B 1 157 ? 2.092 -13.195 -15.219 1 96.25 157 GLU B CA 1
ATOM 2574 C C . GLU B 1 157 ? 3.416 -13.875 -14.883 1 96.25 157 GLU B C 1
ATOM 2576 O O . GLU B 1 157 ? 3.449 -15.07 -14.594 1 96.25 157 GLU B O 1
ATOM 2581 N N . LYS B 1 158 ? 4.41 -13.023 -14.898 1 93.69 158 LYS B N 1
ATOM 2582 C CA . LYS B 1 158 ? 5.77 -13.445 -14.57 1 93.69 158 LYS B CA 1
ATOM 2583 C C . LYS B 1 158 ? 6.48 -12.406 -13.711 1 93.69 158 LYS B C 1
ATOM 2585 O O . LYS B 1 158 ? 6.223 -11.203 -13.844 1 93.69 158 LYS B O 1
ATOM 2590 N N . PHE B 1 159 ? 7.352 -12.945 -12.945 1 90.88 159 PHE B N 1
ATOM 2591 C CA . PHE B 1 159 ? 8.156 -12.055 -12.109 1 90.88 159 PHE B CA 1
ATOM 2592 C C . PHE B 1 159 ? 9.383 -11.562 -12.875 1 90.88 159 PHE B C 1
ATOM 2594 O O . PHE B 1 159 ? 9.914 -12.273 -13.727 1 90.88 159 PHE B O 1
ATOM 2601 N N . PHE B 1 160 ? 9.703 -10.352 -12.508 1 86.81 160 PHE B N 1
ATOM 2602 C CA . PHE B 1 160 ? 10.961 -9.812 -13.008 1 86.81 160 PHE B CA 1
ATOM 2603 C C . PHE B 1 160 ? 11.547 -8.805 -12.023 1 86.81 160 PHE B C 1
ATOM 2605 O O . PHE B 1 160 ? 10.836 -8.281 -11.164 1 86.81 160 PHE B O 1
ATOM 2612 N N . ALA B 1 161 ? 12.719 -8.664 -12.078 1 78 161 ALA B N 1
ATOM 2613 C CA . ALA B 1 161 ? 13.398 -7.688 -11.227 1 78 161 ALA B CA 1
ATOM 2614 C C . ALA B 1 161 ? 13.367 -6.297 -11.859 1 78 161 ALA B C 1
ATOM 2616 O O . ALA B 1 161 ? 13.523 -6.156 -13.07 1 78 161 ALA B O 1
ATOM 2617 N N . VAL B 1 162 ? 12.773 -5.332 -11.125 1 73.31 162 VAL B N 1
ATOM 2618 C CA . VAL B 1 162 ? 12.789 -3.953 -11.609 1 73.31 162 VAL B CA 1
ATOM 2619 C C . VAL B 1 162 ? 14.18 -3.355 -11.422 1 73.31 162 VAL B C 1
ATOM 2621 O O . VAL B 1 162 ? 14.695 -3.285 -10.305 1 73.31 162 VAL B O 1
ATOM 2624 N N . PRO B 1 163 ? 14.578 -3.104 -12.703 1 57.53 163 PRO B N 1
ATOM 2625 C CA . PRO B 1 163 ? 15.906 -2.498 -12.594 1 57.53 163 PRO B CA 1
ATOM 2626 C C . PRO B 1 163 ? 15.875 -1.127 -11.922 1 57.53 163 PRO B C 1
ATOM 2628 O O . PRO B 1 163 ? 14.945 -0.349 -12.141 1 57.53 163 PRO B O 1
ATOM 2631 N N . LEU B 1 164 ? 16.234 -0.976 -10.758 1 54.03 164 LEU B N 1
ATOM 2632 C CA . LEU B 1 164 ? 16.328 0.339 -10.133 1 54.03 164 LEU B CA 1
ATOM 2633 C C . LEU B 1 164 ? 17.203 1.272 -10.961 1 54.03 164 LEU B C 1
ATOM 2635 O O . LEU B 1 164 ? 18.031 0.816 -11.758 1 54.03 164 LEU B O 1
ATOM 2639 N N . PRO B 1 165 ? 16.656 2.676 -11.094 1 44.97 165 PRO B N 1
ATOM 2640 C CA . PRO B 1 165 ? 17.297 3.625 -12 1 44.97 165 PRO B CA 1
ATOM 2641 C C . PRO B 1 165 ? 18.781 3.318 -12.227 1 44.97 165 PRO B C 1
ATOM 2643 O O . PRO B 1 165 ? 19.297 3.525 -13.336 1 44.97 165 PRO B O 1
ATOM 2646 N N . ASP B 1 166 ? 19.672 3.283 -11.5 1 40.97 166 ASP B N 1
ATOM 2647 C CA . ASP B 1 166 ? 21.062 3.326 -11.945 1 40.97 166 ASP B CA 1
ATOM 2648 C C . ASP B 1 166 ? 21.484 1.991 -12.555 1 40.97 166 ASP B C 1
ATOM 2650 O O . ASP B 1 166 ? 22.672 1.771 -12.82 1 40.97 166 ASP B O 1
ATOM 2654 N N . GLU B 1 167 ? 20.688 1.013 -12.789 1 39.66 167 GLU B N 1
ATOM 2655 C CA . GLU B 1 167 ? 21.359 -0.032 -13.555 1 39.66 167 GLU B CA 1
ATOM 2656 C C . GLU B 1 167 ? 21.469 0.354 -15.031 1 39.66 167 GLU B C 1
ATOM 2658 O O . GLU B 1 167 ? 20.562 0.979 -15.586 1 39.66 167 GLU B O 1
#

Foldseek 3Di:
DPVVCVVVVVLVPVVVDDVPFDKDFQADEDQWTWIARQQQRWIKIARPVVGDMDTADDDDDPVCPPPSHGQDWAKEWYAAPVVRWIKMWIARLQVQWIWIATPVVSDIDTDDGNPPDVDSFKDWDGHFYDDPQWTWTWIDGPPPDDTWIWIAHNHVRDIDTDDDPPD/DDPVCVVVVVLVPVVVDDPPFDKDFQADEDQWTWIARQQQRWIKIARPVVRDMDTADDDDDPVCPPPSDGQDWAKEWYAAPVVRWIKMWIARLQVQWIWIATPVVSDIDTDDGPPPDVDSQKDWDGHFYDDDQWTWTWIDGPPPDDTWIKIAHNHVRDIDTDDDPPD

Radius of gyration: 19.3 Å; Cα contacts (8 Å, |Δi|>4): 809; chains: 2; bounding box: 56×51×44 Å

Sequence (334 aa):
MDSLDIAAQLLDHPLDSYPKNPIKVIGSCNGLLALQRHWRNEVYLLNPSTKKHQLLPNIVFDSESHYNIPVISQFGFGYDASTDDYKMVRIVMSTKQVFVYSLETNSWKRVQDFSHHSSSTIRLRGGGAFAGGALNWVEVKSDCCPLLITAFDLKHEKFFAVPLPDEMDSLDIAAQLLDHPLDSYPKNPIKVIGSCNGLLALQRHWRNEVYLLNPSTKKHQLLPNIVFDSESHYNIPVISQFGFGYDASTDDYKMVRIVMSTKQVFVYSLETNSWKRVQDFSHHSSSTIRLRGGGAFAGGALNWVEVKSDCCPLLITAFDLKHEKFFAVPLPDE

InterPro domains:
  IPR013187 F-box associated beta-propeller, type 3 [PF08268] (18-165)
  IPR017451 F-box associated beta-propeller domain [TIGR01640] (27-165)
  IPR050796 SCF complex F-box component [PTHR31672] (18-166)

Secondary structure (DSSP, 8-state):
-THHHHHHHHTTTTT-S-TTS-EEEEEEETTEEEEEEGGGTEEEEE-TTT--EEEPPPP--HHHHHH-PPPPEEEEEEEETTTTEEEEEEEETTTTEEEEEETTTTEEEEE----S---TTEEEEEEEEEETTEEEEEEEESSS---EEEEEETTTTEEEEE--TT-/--TTHHHHHHHHTTT-S-TTS-EEEEEEETTEEEEEEGGGTEEEEE-TTT--EEEPPPP--HHHHHH-PPPPEEEEEEEETTTTEEEEEEEETTTTEEEEEETTTTEEEEE----S---TTEEEEEEEEEETTEEEEEEEESSS---EEEEEETTTTEEEEE--TT-

Nearest PDB structures (foldseek):
  3h6j-assembly1_A  TM=5.461E-01  e=3.223E-02  Pseudomonas aeruginosa
  6uml-assembly1_A  TM=4.939E-01  e=2.774E-01  Homo sapiens
  6nau-assembly3_C  TM=4.774E-01  e=5.290E-01  Klebsiella pneumoniae subsp. pneumoniae
  1ri6-assembly1_A  TM=4.990E-01  e=9.561E-01  Escherichia coli
  7e8h-assembly1_L  TM=3.410E-01  e=4.501E-01  Homo sapiens

pLDDT: mean 75.37, std 21.06, range [19.17, 97.75]